Protein AF-A0A3B9T3L3-F1 (afdb_monomer_lite)

Secondary structure (DSSP, 8-state):
--EEE--SHHHHHHHTTSTT-EEEPPTT-EEEHHHH-TT-B-S-EEE-SSEEEEEEEEEES-EESS-EEE-SS-SEEEEEEEEEEEEEE--SSS-SEEEPS-SS-EEEEEES-EEEEEE--SS--SB---TTEEEEEES-EEEEEE---SS--BS--EEEEES-EEEEE-TT---S-EEEE-SEEESEEEEEE--S-S---EEEE--TTEEEEEE-TT--EEE---S--S----EEE-TTS-S--SS-------HHHHH-HHHHHHTT-----

Radius of gyration: 18.38 Å; chains: 1; bounding box: 44×44×54 Å

pLDDT: mean 72.2, std 19.57, range [28.67, 98.38]

Foldseek 3Di:
DEEAEDADPVSVLVVQQDAAYEYEYPAQAEAECCVVPVVAAEDEREGRYQEYHCNLYEYEAHEHQYADEDEPRDLHHEYENYEYEAYAYNYEAAANYEYDDDDAAHEYEYYLYEEEYEAQHVVRENYDDDPRYEYEYELYEYAYEYADEDDDDADDPNQYYYLYEAHYEDQRYLYAYYEPRYNAHAQYEYEYEHADDNDDEDEYEHPQHYAYHYAHHPYDYDYPDPDDDDDDHPHDHPVPDPDDPDPDPDPDQDSVCSVDPVSCVVVVRRPPD

Structure (mmCIF, N/CA/C/O backbone):
data_AF-A0A3B9T3L3-F1
#
_entry.id   AF-A0A3B9T3L3-F1
#
loop_
_atom_site.group_PDB
_atom_site.id
_atom_site.type_symbol
_atom_site.label_atom_id
_atom_site.label_alt_id
_atom_site.label_comp_id
_atom_site.label_asym_id
_atom_site.label_entity_id
_atom_site.label_seq_id
_atom_site.pdbx_PDB_ins_code
_atom_site.Cartn_x
_atom_site.Cartn_y
_atom_site.Cartn_z
_atom_site.occupancy
_atom_site.B_iso_or_equiv
_atom_site.auth_seq_id
_atom_site.auth_comp_id
_atom_site.auth_asym_id
_atom_site.auth_atom_id
_atom_site.pdbx_PDB_model_num
ATOM 1 N N . MET A 1 1 ? -3.330 -4.258 24.044 1.00 80.88 1 MET A N 1
ATOM 2 C CA . MET A 1 1 ? -3.729 -4.534 22.657 1.00 80.88 1 MET A CA 1
ATOM 3 C C . MET A 1 1 ? -5.197 -4.897 22.678 1.00 80.88 1 MET A C 1
ATOM 5 O O . MET A 1 1 ? -5.540 -6.012 23.060 1.00 80.88 1 MET A O 1
ATOM 9 N N . ALA A 1 2 ? -6.050 -3.914 22.413 1.00 92.88 2 ALA A N 1
ATOM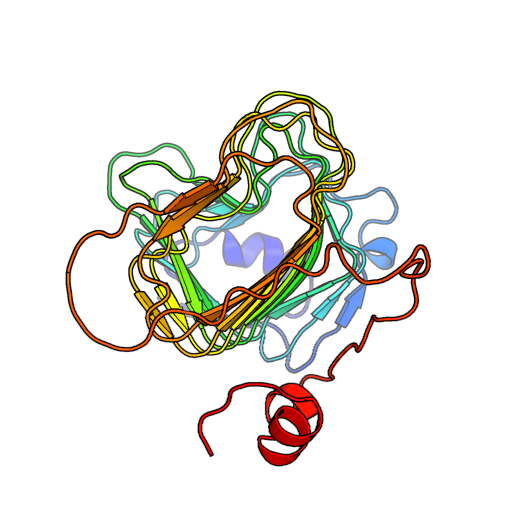 10 C CA . ALA A 1 2 ? -7.479 -4.114 22.231 1.00 92.88 2 ALA A CA 1
ATOM 11 C C . ALA A 1 2 ? -7.798 -4.256 20.736 1.00 92.88 2 ALA A C 1
ATOM 13 O O . ALA A 1 2 ? -7.046 -3.792 19.878 1.00 92.88 2 ALA A O 1
ATOM 14 N N . THR A 1 3 ? -8.921 -4.901 20.429 1.00 97.31 3 THR A N 1
ATOM 15 C CA . THR A 1 3 ? -9.498 -4.902 19.083 1.00 97.31 3 THR A CA 1
ATOM 16 C C . THR A 1 3 ? -10.560 -3.813 19.009 1.00 97.31 3 THR A C 1
ATOM 18 O O . THR A 1 3 ? -11.528 -3.846 19.769 1.00 97.31 3 THR A O 1
ATOM 21 N N . VAL A 1 4 ? -10.386 -2.860 18.096 1.00 97.88 4 VAL A N 1
ATOM 22 C CA . VAL A 1 4 ? -11.285 -1.720 17.897 1.00 97.88 4 VAL A CA 1
ATOM 23 C C . VAL A 1 4 ? -11.984 -1.884 16.554 1.00 97.88 4 VAL A C 1
ATOM 25 O O . VAL A 1 4 ? -11.356 -1.773 15.505 1.00 97.88 4 VAL A O 1
ATOM 28 N N . ASN A 1 5 ? -13.286 -2.163 16.586 1.00 97.94 5 ASN A N 1
ATOM 29 C CA . ASN A 1 5 ? -14.104 -2.205 15.377 1.00 97.94 5 ASN A CA 1
ATOM 30 C C . ASN A 1 5 ? -14.550 -0.786 15.031 1.00 97.94 5 ASN A C 1
ATOM 32 O O . ASN A 1 5 ? -15.088 -0.091 15.893 1.00 97.94 5 ASN A O 1
ATOM 36 N N . VAL A 1 6 ? -14.344 -0.375 13.785 1.00 97.94 6 VAL A N 1
ATOM 37 C CA . VAL A 1 6 ? -14.740 0.948 13.286 1.00 97.94 6 VAL A CA 1
ATOM 38 C C . VAL A 1 6 ? -15.841 0.804 12.246 1.00 97.94 6 VAL A C 1
ATOM 40 O O . VAL A 1 6 ? -15.917 -0.207 11.554 1.00 97.94 6 VAL A O 1
ATOM 43 N N . SER A 1 7 ? -16.698 1.811 12.132 1.00 96.19 7 SER A N 1
ATOM 44 C CA . SER A 1 7 ? -17.849 1.832 11.221 1.00 96.19 7 SER A CA 1
ATOM 45 C C . SER A 1 7 ? -17.813 2.983 10.214 1.00 96.19 7 SER A C 1
ATOM 47 O O . SER A 1 7 ? -18.526 2.951 9.213 1.00 96.19 7 SER A O 1
ATOM 49 N N . SER A 1 8 ? -16.950 3.975 10.439 1.00 94.81 8 SER A N 1
ATOM 50 C CA . SER A 1 8 ? -16.788 5.148 9.580 1.00 94.81 8 SER A CA 1
ATOM 51 C C . SER A 1 8 ? -15.319 5.524 9.394 1.00 94.81 8 SER A C 1
ATOM 53 O O . SER A 1 8 ? -14.452 5.125 10.177 1.00 94.81 8 SER A O 1
ATOM 55 N N . TRP A 1 9 ? -15.039 6.355 8.386 1.00 92.00 9 TRP A N 1
ATOM 56 C CA . TRP A 1 9 ? -13.702 6.911 8.174 1.00 92.00 9 TRP A CA 1
ATOM 57 C C . TRP A 1 9 ? -13.195 7.708 9.381 1.00 92.00 9 TRP A C 1
ATOM 59 O O . TRP A 1 9 ? -12.031 7.595 9.754 1.00 92.00 9 TRP A O 1
ATOM 69 N N . THR A 1 10 ? -14.054 8.514 10.009 1.00 93.06 10 THR A N 1
ATOM 70 C CA . THR A 1 10 ? -13.666 9.326 11.169 1.00 93.06 10 THR A CA 1
ATOM 71 C C . THR A 1 10 ? -13.260 8.448 12.349 1.00 93.06 10 THR A C 1
ATOM 73 O O . THR A 1 10 ? -12.224 8.700 12.963 1.00 93.06 10 THR A O 1
ATOM 76 N N . GLU A 1 11 ? -14.024 7.389 12.630 1.00 96.50 11 GLU A N 1
ATOM 77 C CA . GLU A 1 11 ? -13.667 6.403 13.657 1.00 96.50 11 GLU A CA 1
ATOM 78 C C . GLU A 1 11 ? -12.365 5.682 13.311 1.00 96.50 11 GLU A C 1
ATOM 80 O O . GLU A 1 11 ? -11.507 5.531 14.175 1.00 96.50 11 GLU A O 1
ATOM 85 N N . PHE A 1 12 ? -12.177 5.296 12.046 1.00 96.12 12 PHE A N 1
ATOM 86 C CA . PHE A 1 12 ? -10.927 4.713 11.565 1.00 96.12 12 PHE A CA 1
ATOM 87 C C . PHE A 1 12 ? -9.730 5.630 11.810 1.00 96.12 12 PHE A C 1
ATOM 89 O O . PHE A 1 12 ? -8.771 5.209 12.454 1.00 96.12 12 PHE A O 1
ATOM 96 N N . ALA A 1 13 ? -9.799 6.884 11.359 1.00 93.00 13 ALA A N 1
ATOM 97 C CA . ALA A 1 13 ? -8.715 7.854 11.487 1.00 93.00 13 ALA A CA 1
ATOM 98 C C . ALA A 1 13 ? -8.341 8.128 12.956 1.00 93.00 13 ALA A C 1
ATOM 100 O O . ALA A 1 13 ? -7.173 8.363 13.261 1.00 93.00 13 ALA A O 1
ATOM 101 N N . GLN A 1 14 ? -9.312 8.065 13.872 1.00 94.31 14 GLN A N 1
ATOM 102 C CA . GLN A 1 14 ? -9.069 8.179 15.311 1.00 94.31 14 GLN A CA 1
ATOM 103 C C . GLN A 1 14 ? -8.481 6.890 15.901 1.00 94.31 14 GLN A C 1
ATOM 105 O O . GLN A 1 14 ? -7.490 6.945 16.631 1.00 94.31 14 GLN A O 1
ATOM 110 N N . ALA A 1 15 ? -9.060 5.733 15.571 1.00 96.31 15 ALA A N 1
ATOM 111 C CA . ALA A 1 15 ? -8.674 4.439 16.125 1.00 96.31 15 ALA A CA 1
ATOM 112 C C . ALA A 1 15 ? -7.243 4.046 15.743 1.00 96.31 15 ALA A C 1
ATOM 114 O O . ALA A 1 15 ? -6.497 3.554 16.589 1.00 96.31 15 ALA A O 1
ATOM 115 N N . VAL A 1 16 ? -6.813 4.319 14.504 1.00 95.75 16 VAL A N 1
ATOM 116 C CA . VAL A 1 16 ? -5.430 4.025 14.084 1.00 95.75 16 VAL A CA 1
ATOM 117 C C . VAL A 1 16 ? -4.398 4.846 14.854 1.00 95.75 16 VAL A C 1
ATOM 119 O O . VAL A 1 16 ? -3.250 4.423 14.963 1.00 95.75 16 VAL A O 1
ATOM 122 N N . GLY A 1 17 ? -4.794 5.974 15.447 1.00 93.00 17 GLY A N 1
ATOM 123 C CA . GLY A 1 17 ? -3.942 6.809 16.290 1.00 93.00 17 GLY A CA 1
ATOM 124 C C . GLY A 1 17 ? -3.659 6.236 17.681 1.00 93.00 17 GLY A C 1
ATOM 125 O O . GLY A 1 17 ? -2.792 6.769 18.380 1.00 93.00 17 GLY A O 1
ATOM 126 N N . VAL A 1 18 ? -4.328 5.155 18.091 1.00 92.00 18 VAL A N 1
ATOM 127 C CA . VAL A 1 18 ? -4.155 4.540 19.415 1.00 92.00 18 VAL A CA 1
ATOM 128 C C . VAL A 1 18 ? -3.065 3.468 19.374 1.00 92.00 18 VAL A C 1
ATOM 130 O O . VAL A 1 18 ? -3.089 2.546 18.560 1.00 92.00 18 VAL A O 1
ATOM 133 N N . SER A 1 19 ? -2.069 3.603 20.250 1.00 90.75 19 SER A N 1
ATOM 134 C CA . SER A 1 19 ? -0.885 2.740 20.249 1.00 90.75 19 SER A CA 1
ATOM 135 C C . SER A 1 19 ? -1.198 1.292 20.609 1.00 90.75 19 SER A C 1
ATOM 137 O O . SER A 1 19 ? -1.770 1.014 21.660 1.00 90.75 19 SER A O 1
ATOM 139 N N . GLY A 1 20 ? -0.693 0.364 19.795 1.00 86.75 20 GLY A N 1
ATOM 140 C CA . GLY A 1 20 ? -0.682 -1.064 20.114 1.00 86.75 20 GLY A CA 1
ATOM 141 C C . GLY A 1 20 ? -2.030 -1.773 19.989 1.00 86.75 20 GLY A C 1
ATOM 142 O O . GLY A 1 20 ? -2.120 -2.922 20.409 1.00 86.75 20 GLY A O 1
ATOM 143 N N . ASP A 1 21 ? -3.054 -1.127 19.433 1.00 93.38 21 ASP A N 1
ATOM 144 C CA . ASP A 1 21 ? -4.347 -1.754 19.142 1.00 93.38 21 ASP A CA 1
ATOM 145 C C . ASP A 1 21 ? -4.364 -2.438 17.768 1.00 93.38 21 ASP A C 1
ATOM 147 O O . ASP A 1 21 ? -3.470 -2.237 16.935 1.00 93.38 21 ASP A O 1
ATOM 151 N N . THR A 1 22 ? -5.387 -3.265 17.554 1.00 97.06 22 THR A N 1
ATOM 152 C CA . THR A 1 22 ? -5.781 -3.797 16.246 1.00 97.06 22 THR A CA 1
ATOM 153 C C . THR A 1 22 ? -7.068 -3.102 15.821 1.00 97.06 22 THR A C 1
ATOM 155 O O . THR A 1 22 ? -8.097 -3.252 16.479 1.00 97.06 22 THR A O 1
ATOM 158 N N . VAL A 1 23 ? -7.027 -2.362 14.718 1.00 98.00 23 VAL A N 1
ATOM 159 C CA . VAL A 1 23 ? -8.196 -1.677 14.152 1.00 98.00 23 VAL A CA 1
ATOM 160 C C . VAL A 1 23 ? -8.818 -2.561 13.081 1.00 98.00 23 VAL A C 1
ATOM 162 O O . VAL A 1 23 ? -8.127 -2.974 12.155 1.00 98.00 23 VAL A O 1
ATOM 165 N N . VAL A 1 24 ? -10.112 -2.853 13.195 1.00 98.38 24 VAL A N 1
ATOM 166 C CA . VAL A 1 24 ? -10.844 -3.743 12.284 1.00 98.38 24 VAL A CA 1
ATOM 167 C C . VAL A 1 24 ? -11.922 -2.951 11.558 1.00 98.38 24 VAL A C 1
ATOM 169 O O . VAL A 1 24 ? -12.823 -2.393 12.187 1.00 98.38 24 VAL A O 1
ATOM 172 N N . LEU A 1 25 ? -11.824 -2.901 10.232 1.00 98.25 25 LEU A N 1
ATOM 173 C CA . LEU A 1 25 ? -12.824 -2.275 9.371 1.00 98.25 25 LEU A CA 1
ATOM 174 C C . LEU A 1 25 ? -14.059 -3.183 9.209 1.00 98.25 25 LEU A C 1
ATOM 176 O O . LEU A 1 25 ? -13.970 -4.406 9.403 1.00 98.25 25 LEU A O 1
ATOM 180 N N . PRO A 1 26 ? -15.223 -2.624 8.820 1.00 96.75 26 PRO A N 1
ATOM 181 C CA . PRO A 1 26 ? -16.391 -3.439 8.516 1.00 96.75 26 PRO A CA 1
ATOM 182 C C . PRO A 1 26 ? -16.094 -4.393 7.358 1.00 96.75 26 PRO A C 1
ATOM 184 O O . PRO A 1 26 ? -15.313 -4.085 6.465 1.00 96.75 26 PRO A O 1
ATOM 187 N N . ASN A 1 27 ? -16.726 -5.562 7.357 1.00 95.62 27 ASN A N 1
ATOM 188 C CA . ASN A 1 27 ? -16.482 -6.571 6.329 1.00 95.62 27 ASN A CA 1
ATOM 189 C C . ASN A 1 27 ? -16.853 -6.046 4.938 1.00 95.62 27 ASN A C 1
ATOM 191 O O . ASN A 1 27 ? -18.013 -5.697 4.711 1.00 95.62 27 ASN A O 1
ATOM 195 N N . LYS A 1 28 ? -15.882 -6.038 4.017 1.00 92.81 28 LYS A N 1
ATOM 196 C CA . LYS A 1 28 ? -16.039 -5.585 2.626 1.00 92.81 28 LYS A CA 1
ATOM 197 C C . LYS A 1 28 ? -16.643 -4.180 2.516 1.00 92.81 28 LYS A C 1
ATOM 199 O O . LYS A 1 28 ? -17.443 -3.928 1.616 1.00 92.81 28 LYS A O 1
ATOM 204 N N . ALA A 1 29 ? -16.293 -3.273 3.427 1.00 93.81 29 ALA A N 1
ATOM 205 C CA . ALA A 1 29 ? -16.729 -1.889 3.306 1.00 93.81 29 ALA A CA 1
ATOM 206 C C . ALA A 1 29 ? -16.109 -1.233 2.067 1.00 93.81 29 ALA A C 1
ATOM 208 O O . ALA A 1 29 ? -14.960 -1.501 1.712 1.00 93.81 29 ALA A O 1
ATOM 209 N N . GLU A 1 30 ? -16.855 -0.324 1.448 1.00 94.88 30 GLU A N 1
ATOM 210 C CA . GLU A 1 30 ? -16.332 0.573 0.425 1.00 94.88 30 GLU A CA 1
ATOM 211 C C . GLU A 1 30 ? -16.445 2.011 0.916 1.00 94.88 30 GLU A C 1
ATOM 213 O O . GLU A 1 30 ? -17.537 2.492 1.214 1.00 94.88 30 GLU A O 1
ATOM 218 N N . TRP A 1 31 ? -15.308 2.692 1.018 1.00 95.19 31 TRP A N 1
ATOM 219 C CA . TRP A 1 31 ? -15.234 4.103 1.376 1.00 95.19 31 TRP A CA 1
ATOM 220 C C . TRP A 1 31 ? -14.783 4.897 0.152 1.00 95.19 31 TRP A C 1
ATOM 222 O O . TRP A 1 31 ? -13.635 4.778 -0.281 1.00 95.19 31 TRP A O 1
ATOM 232 N N . ASP A 1 32 ? -15.696 5.681 -0.427 1.00 93.12 32 ASP A N 1
ATOM 233 C CA . ASP A 1 32 ? -15.377 6.628 -1.497 1.00 93.12 32 ASP A CA 1
ATOM 234 C C . ASP A 1 32 ? -14.950 7.962 -0.898 1.00 93.12 32 ASP A C 1
ATOM 236 O O . ASP A 1 32 ? -15.750 8.711 -0.339 1.00 93.12 32 ASP A O 1
ATOM 240 N N . MET A 1 33 ? -13.670 8.276 -1.026 1.00 93.38 33 MET A N 1
ATOM 241 C CA . MET A 1 33 ? -13.130 9.492 -0.441 1.00 93.38 33 MET A CA 1
ATOM 242 C C . MET A 1 33 ? -13.583 10.752 -1.175 1.00 93.38 33 MET A C 1
ATOM 244 O O . MET A 1 33 ? -13.560 11.806 -0.555 1.00 93.38 33 MET A O 1
ATOM 248 N N . ASN A 1 34 ? -14.091 10.662 -2.409 1.00 90.19 34 ASN A N 1
ATOM 249 C CA . ASN A 1 34 ? -14.734 11.809 -3.057 1.00 90.19 34 ASN A CA 1
ATOM 250 C C . ASN A 1 34 ? -16.062 12.186 -2.382 1.00 90.19 34 ASN A C 1
ATOM 252 O O . ASN A 1 34 ? -16.471 13.340 -2.439 1.00 90.19 34 ASN A O 1
ATOM 256 N N . GLU A 1 35 ? -16.742 11.232 -1.740 1.00 95.06 35 GLU A N 1
ATOM 257 C CA . GLU A 1 35 ? -17.974 11.501 -0.989 1.00 95.06 35 GLU A CA 1
ATOM 258 C C . GLU A 1 35 ? -17.665 12.029 0.418 1.00 95.06 35 GLU A C 1
ATOM 260 O O . GLU A 1 35 ? -18.375 12.891 0.933 1.00 95.06 35 GLU A O 1
ATOM 265 N N . ILE A 1 36 ? -16.592 11.525 1.041 1.00 94.50 36 ILE A N 1
ATOM 266 C CA . ILE A 1 36 ? -16.224 11.857 2.426 1.00 94.50 36 ILE A CA 1
ATOM 267 C C . ILE A 1 36 ? -15.388 13.152 2.495 1.00 94.50 36 ILE A C 1
ATOM 269 O O . ILE A 1 36 ? -15.600 13.979 3.380 1.00 94.50 36 ILE A O 1
ATOM 273 N N . TYR A 1 37 ? -14.451 13.339 1.563 1.00 93.56 37 TYR A N 1
ATOM 274 C CA . TYR A 1 37 ? -13.567 14.504 1.430 1.00 93.56 37 TYR A CA 1
ATOM 275 C C . TYR A 1 37 ? -13.437 14.905 -0.053 1.00 93.56 37 TYR A C 1
ATOM 277 O O . TYR A 1 37 ? -12.397 14.649 -0.662 1.00 93.56 37 TYR A O 1
ATOM 285 N N . PRO A 1 38 ? -14.458 15.553 -0.646 1.00 92.12 38 PRO A N 1
ATOM 286 C CA . PRO A 1 38 ? -14.478 15.894 -2.077 1.00 92.12 38 PRO A CA 1
ATOM 287 C C . PRO A 1 38 ? -13.313 16.786 -2.522 1.00 92.12 38 PRO A C 1
ATOM 289 O O . PRO A 1 38 ? -12.846 16.678 -3.649 1.00 92.12 38 PRO A O 1
ATOM 292 N N . GLU A 1 39 ? -12.822 17.635 -1.622 1.00 92.81 39 GLU A N 1
ATOM 293 C CA . GLU A 1 39 ? -11.687 18.536 -1.866 1.00 92.81 39 GLU A CA 1
ATOM 294 C C . GLU A 1 39 ? -10.335 17.900 -1.499 1.00 92.81 39 GLU A C 1
ATOM 296 O O . GLU A 1 39 ? -9.314 18.581 -1.464 1.00 92.81 39 GLU A O 1
ATOM 301 N N . GLY A 1 40 ? -10.327 16.607 -1.164 1.00 91.00 40 GLY A N 1
ATOM 302 C CA . GLY A 1 40 ? -9.172 15.879 -0.656 1.00 91.00 40 GLY A CA 1
ATOM 303 C C . GLY A 1 40 ? -8.914 16.062 0.845 1.00 91.00 40 GLY A C 1
ATOM 304 O O . GLY A 1 40 ? -9.445 16.943 1.526 1.00 91.00 40 GLY A O 1
ATOM 305 N N . TYR A 1 41 ? -8.084 15.175 1.391 1.00 89.94 41 TYR A N 1
ATOM 306 C CA . TYR A 1 41 ? -7.704 15.151 2.800 1.00 89.94 41 TYR A CA 1
ATOM 307 C C . TYR A 1 41 ? -6.387 15.905 3.017 1.00 89.94 41 TYR A C 1
ATOM 309 O O . TYR A 1 41 ? -5.327 15.492 2.542 1.00 89.94 41 TYR A O 1
ATOM 317 N N . THR A 1 42 ? -6.441 17.009 3.764 1.00 88.38 42 THR A N 1
ATOM 318 C CA . THR A 1 42 ? -5.304 17.926 3.974 1.00 88.38 42 THR A CA 1
ATOM 319 C C . THR A 1 42 ? -4.473 17.636 5.227 1.00 88.38 42 THR A C 1
ATOM 321 O O . THR A 1 42 ? -3.451 18.280 5.457 1.00 88.38 42 THR A O 1
ATOM 324 N N . GLY A 1 43 ? -4.884 16.665 6.045 1.00 86.06 43 GLY A N 1
ATOM 325 C CA . GLY A 1 43 ? -4.195 16.291 7.277 1.00 86.06 43 GLY A CA 1
ATOM 326 C C . GLY A 1 43 ? -3.201 15.142 7.114 1.00 86.06 43 GLY A C 1
ATOM 327 O O . GLY A 1 43 ? -3.139 14.462 6.092 1.00 86.06 43 GLY A O 1
ATOM 328 N N . ASN A 1 44 ? -2.480 14.865 8.197 1.00 89.94 44 ASN A N 1
ATOM 329 C CA . ASN A 1 44 ? -1.781 13.597 8.381 1.00 89.94 44 ASN A CA 1
ATOM 330 C C . ASN A 1 44 ? -2.688 12.601 9.111 1.00 89.94 44 ASN A C 1
ATOM 332 O O . ASN A 1 44 ? -3.526 12.997 9.925 1.00 89.94 44 ASN A O 1
ATOM 336 N N . ILE A 1 45 ? -2.500 11.310 8.849 1.00 91.62 45 ILE A N 1
ATOM 337 C CA . ILE A 1 45 ? -3.124 10.223 9.611 1.00 91.62 45 ILE A CA 1
ATOM 338 C C . ILE A 1 45 ? -2.017 9.535 10.393 1.00 91.62 45 ILE A C 1
ATOM 340 O O . ILE A 1 45 ? -1.209 8.809 9.817 1.00 91.62 45 ILE A O 1
ATOM 344 N N . THR A 1 46 ? -1.949 9.778 11.698 1.00 92.12 46 THR A N 1
ATOM 345 C CA . THR A 1 46 ? -0.971 9.102 12.553 1.00 92.12 46 THR A CA 1
ATOM 346 C C . THR A 1 46 ? -1.442 7.682 12.842 1.00 92.12 46 THR A C 1
ATOM 348 O O . THR A 1 46 ? -2.486 7.486 13.453 1.00 92.12 46 THR A O 1
ATOM 351 N N . VAL A 1 47 ? -0.657 6.695 12.426 1.00 93.06 47 VAL A N 1
ATOM 352 C CA . VAL A 1 47 ? -0.912 5.267 12.612 1.00 93.06 47 VAL A CA 1
ATOM 353 C C . VAL A 1 47 ? -0.002 4.760 13.729 1.00 93.06 47 VAL A C 1
ATOM 355 O O . VAL A 1 47 ? 1.170 4.477 13.506 1.00 93.06 47 VAL A O 1
ATOM 358 N N . ASN A 1 48 ? -0.527 4.663 14.947 1.00 93.44 48 ASN A N 1
ATOM 359 C CA . ASN A 1 48 ? 0.156 4.084 16.108 1.00 93.44 48 ASN A CA 1
ATOM 360 C C . ASN A 1 48 ? -0.306 2.650 16.414 1.00 93.44 48 ASN A C 1
ATOM 362 O O . ASN A 1 48 ? 0.390 1.925 17.134 1.00 93.44 48 ASN A O 1
ATOM 366 N N . CYS A 1 49 ? -1.460 2.233 15.887 1.00 94.56 49 CYS A N 1
ATOM 367 C CA . CYS A 1 49 ? -1.966 0.877 16.055 1.00 94.56 49 CYS A CA 1
ATOM 368 C C . CYS A 1 49 ? -0.973 -0.150 15.493 1.00 94.56 49 CYS A C 1
ATOM 370 O O . CYS A 1 49 ? -0.275 0.105 14.509 1.00 94.56 49 CYS A O 1
ATOM 372 N N . SER A 1 50 ? -0.906 -1.321 16.120 1.00 94.00 50 SER A N 1
ATOM 373 C CA . SER A 1 50 ? -0.031 -2.413 15.673 1.00 94.00 50 SER A CA 1
ATOM 374 C C . SER A 1 50 ? -0.524 -3.059 14.379 1.00 94.00 50 SER A C 1
ATOM 376 O O . SER A 1 50 ? 0.270 -3.500 13.547 1.00 94.00 50 SER A O 1
ATOM 378 N N . GLU A 1 51 ? -1.843 -3.084 14.183 1.00 96.12 51 GLU A N 1
ATOM 379 C CA . GLU A 1 51 ? -2.457 -3.752 13.049 1.00 96.12 51 GLU A CA 1
ATOM 380 C C . GLU A 1 51 ? -3.716 -3.030 12.564 1.00 96.12 51 GLU A C 1
ATOM 382 O O . GLU A 1 51 ? -4.530 -2.563 13.360 1.00 96.12 51 GLU A O 1
ATOM 387 N N . ILE A 1 52 ? -3.877 -2.986 11.243 1.00 97.88 52 ILE A N 1
ATOM 388 C CA . ILE A 1 52 ? -5.109 -2.635 10.546 1.00 97.88 52 ILE A CA 1
ATOM 389 C C . ILE A 1 52 ? -5.583 -3.887 9.811 1.00 97.88 52 ILE A C 1
ATOM 391 O O . ILE A 1 52 ? -4.939 -4.340 8.861 1.00 97.88 52 ILE A O 1
ATOM 395 N N . ASP A 1 53 ? -6.723 -4.425 10.229 1.00 98.19 53 ASP A N 1
ATOM 396 C CA . ASP A 1 53 ? -7.464 -5.426 9.478 1.00 98.19 53 ASP A CA 1
ATOM 397 C C . ASP A 1 53 ? -8.512 -4.738 8.611 1.00 98.19 53 ASP A C 1
ATOM 399 O O . ASP A 1 53 ? -9.567 -4.312 9.083 1.00 98.19 53 ASP A O 1
ATOM 403 N N . GLY A 1 54 ? -8.214 -4.635 7.320 1.00 97.44 54 GLY A N 1
ATOM 404 C CA . GLY A 1 54 ? -9.136 -4.102 6.334 1.00 97.44 54 GLY A CA 1
ATOM 405 C C . GLY A 1 54 ? -10.390 -4.950 6.172 1.00 97.44 54 GLY A C 1
ATOM 406 O O . GLY A 1 54 ? -11.376 -4.433 5.663 1.00 97.44 54 GLY A O 1
ATOM 407 N N . ASN A 1 55 ? -10.383 -6.221 6.592 1.00 96.50 55 ASN A N 1
ATOM 408 C CA . ASN A 1 55 ? -11.524 -7.124 6.458 1.00 96.50 55 ASN A CA 1
ATOM 409 C C . ASN A 1 55 ? -12.105 -7.116 5.032 1.00 96.50 55 ASN A C 1
ATOM 411 O O . ASN A 1 55 ? -13.306 -6.962 4.815 1.00 96.50 55 ASN A O 1
ATOM 415 N N . ASP A 1 56 ? -11.211 -7.195 4.044 1.00 92.19 56 ASP A N 1
ATOM 416 C CA . ASP A 1 56 ? -11.524 -7.123 2.619 1.00 92.19 56 ASP A CA 1
ATOM 417 C C . ASP A 1 56 ? -12.143 -5.779 2.158 1.00 92.19 56 ASP A C 1
ATOM 419 O O . ASP A 1 56 ? -12.709 -5.702 1.066 1.00 92.19 56 ASP A O 1
ATOM 423 N N . SER A 1 57 ? -11.989 -4.697 2.920 1.00 95.06 57 SER A N 1
ATOM 424 C CA . SER A 1 57 ? -12.485 -3.363 2.555 1.00 95.06 57 SER A CA 1
ATOM 425 C C . SER A 1 57 ? -11.655 -2.673 1.474 1.00 95.06 57 SER A C 1
ATOM 427 O O . SER A 1 57 ? -10.478 -2.986 1.248 1.00 95.06 57 SER A O 1
ATOM 429 N N . THR A 1 58 ? -12.278 -1.680 0.842 1.00 94.25 58 THR A N 1
ATOM 430 C CA . THR A 1 58 ? -11.677 -0.809 -0.166 1.00 94.25 58 THR A CA 1
ATOM 431 C C . THR A 1 58 ? -11.885 0.655 0.203 1.00 94.25 58 THR A C 1
ATOM 433 O O . THR A 1 58 ? -13.007 1.104 0.407 1.00 94.25 58 THR A O 1
ATOM 436 N N . ILE A 1 59 ? -10.799 1.420 0.215 1.00 94.38 59 ILE A N 1
ATOM 437 C CA . ILE A 1 59 ? -10.808 2.880 0.191 1.00 94.38 59 ILE A CA 1
ATOM 438 C C . ILE A 1 59 ? -10.489 3.284 -1.249 1.00 94.38 59 ILE A C 1
ATOM 440 O O . ILE A 1 59 ? -9.431 2.920 -1.778 1.00 94.38 59 ILE A O 1
ATOM 444 N N . ARG A 1 60 ? -11.402 3.996 -1.909 1.00 92.44 60 ARG A N 1
ATOM 445 C CA . ARG A 1 60 ? -11.233 4.443 -3.298 1.00 92.44 60 ARG A CA 1
ATOM 446 C C . ARG A 1 60 ? -11.209 5.961 -3.411 1.00 92.44 60 ARG A C 1
ATOM 448 O O . ARG A 1 60 ? -11.790 6.650 -2.579 1.00 92.44 60 ARG A O 1
ATOM 455 N N . ASN A 1 61 ? -10.544 6.458 -4.453 1.00 87.06 61 ASN A N 1
ATOM 456 C CA . ASN A 1 61 ? -10.462 7.882 -4.797 1.00 87.06 61 ASN A CA 1
ATOM 457 C C . ASN A 1 61 ? -9.851 8.763 -3.693 1.00 87.06 61 ASN A C 1
ATOM 459 O O . ASN A 1 61 ? -10.211 9.924 -3.539 1.00 87.06 61 ASN A O 1
ATOM 463 N N . LEU A 1 62 ? -8.941 8.215 -2.882 1.00 89.69 62 LEU A N 1
ATOM 464 C CA . LEU A 1 62 ? -8.286 8.980 -1.822 1.00 89.69 62 LEU A CA 1
ATOM 465 C C . LEU A 1 62 ? -7.350 10.032 -2.424 1.00 89.69 62 LEU A C 1
ATOM 467 O O . LEU A 1 62 ? -6.241 9.691 -2.822 1.00 89.69 62 LEU A O 1
ATOM 471 N N . HIS A 1 63 ? -7.758 11.300 -2.434 1.00 91.19 63 HIS A N 1
ATOM 472 C CA . HIS A 1 63 ? -6.855 12.426 -2.679 1.00 91.19 63 HIS A CA 1
ATOM 473 C C . HIS A 1 63 ? -6.290 12.917 -1.346 1.00 91.19 63 HIS A C 1
ATOM 475 O O . HIS A 1 63 ? -7.034 13.371 -0.479 1.00 91.19 63 HIS A O 1
ATOM 481 N N . MET A 1 64 ? -4.984 12.768 -1.142 1.00 89.75 64 MET A N 1
ATOM 482 C CA . MET A 1 64 ? -4.310 13.061 0.120 1.00 89.75 64 MET A CA 1
ATOM 483 C C . MET A 1 64 ? -3.168 14.056 -0.095 1.00 89.75 64 MET A C 1
ATOM 485 O O . MET A 1 64 ? -2.229 13.772 -0.837 1.00 89.75 64 MET A O 1
ATOM 489 N N . PHE A 1 65 ? -3.227 15.195 0.600 1.00 88.75 65 PHE A N 1
ATOM 490 C CA . PHE A 1 65 ? -2.162 16.210 0.613 1.00 88.75 65 PHE A CA 1
ATOM 491 C C . PHE A 1 65 ? -1.188 16.049 1.794 1.00 88.75 65 PHE A C 1
ATOM 493 O O . PHE A 1 65 ? -0.136 16.689 1.837 1.00 88.75 65 PHE A O 1
ATOM 500 N N . GLY A 1 66 ? -1.532 15.199 2.765 1.00 88.38 66 GLY A N 1
ATOM 501 C CA . GLY A 1 66 ? -0.650 14.764 3.852 1.00 88.38 66 GLY A CA 1
ATOM 502 C C . GLY A 1 66 ? -0.257 13.291 3.735 1.00 88.38 66 GLY A C 1
ATOM 503 O O . GLY A 1 66 ? -0.398 12.676 2.684 1.00 88.38 66 GLY A O 1
ATOM 504 N N . SER A 1 67 ? 0.221 12.702 4.828 1.00 89.25 67 SER A N 1
ATOM 505 C CA . SER A 1 67 ? 0.766 11.338 4.838 1.00 89.25 67 SER A CA 1
ATOM 506 C C . SER A 1 67 ? 0.121 10.445 5.897 1.00 89.25 67 SER A C 1
ATOM 508 O O . SER A 1 67 ? -0.390 10.918 6.916 1.00 89.25 67 SER A O 1
ATOM 510 N N . PHE A 1 68 ? 0.216 9.131 5.697 1.00 90.31 68 PHE A N 1
ATOM 511 C CA . PHE A 1 68 ? 0.091 8.158 6.778 1.00 90.31 68 PHE A CA 1
ATOM 512 C C . PHE A 1 68 ? 1.395 8.153 7.580 1.00 90.31 68 PHE A C 1
ATOM 514 O O . PHE A 1 68 ? 2.421 7.660 7.112 1.00 90.31 68 PHE A O 1
ATOM 521 N N . ILE A 1 69 ? 1.366 8.725 8.782 1.00 90.62 69 ILE A N 1
ATOM 522 C CA . ILE A 1 69 ? 2.519 8.831 9.676 1.00 90.62 69 ILE A CA 1
ATOM 523 C C . ILE A 1 69 ? 2.535 7.624 10.610 1.00 90.62 69 ILE A C 1
ATOM 525 O O . ILE A 1 69 ? 1.824 7.582 11.607 1.00 90.62 69 ILE A O 1
ATOM 529 N N . LEU A 1 70 ? 3.362 6.641 10.296 1.00 88.88 70 LEU A N 1
ATOM 530 C CA . LEU A 1 70 ? 3.611 5.462 11.113 1.00 88.88 70 LEU A CA 1
ATOM 531 C C . LEU A 1 70 ? 4.354 5.883 12.382 1.00 88.88 70 LEU A C 1
ATOM 533 O O . LEU A 1 70 ? 5.489 6.364 12.330 1.00 88.88 70 LEU A O 1
ATOM 537 N N . GLY A 1 71 ? 3.690 5.737 13.520 1.00 82.94 71 GLY A N 1
ATOM 538 C CA . GLY A 1 71 ? 4.160 6.182 14.820 1.00 82.94 71 GLY A CA 1
ATOM 539 C C . GLY A 1 71 ? 5.512 5.620 15.251 1.00 82.94 71 GLY A C 1
ATOM 540 O O . GLY A 1 71 ? 6.076 4.690 14.680 1.00 82.94 71 GLY A O 1
ATOM 541 N N . SER A 1 72 ? 6.065 6.193 16.317 1.00 75.94 72 SER A N 1
ATOM 542 C CA . SER A 1 72 ? 7.206 5.610 17.037 1.00 75.94 72 SER A CA 1
ATOM 543 C C . SER A 1 72 ? 6.787 4.614 18.116 1.00 75.94 72 SER A C 1
ATOM 545 O O . SER A 1 72 ? 7.638 3.904 18.641 1.00 75.94 72 SER A O 1
ATOM 547 N N . ALA A 1 73 ? 5.495 4.563 18.446 1.00 66.88 73 ALA A N 1
ATOM 548 C CA . ALA A 1 73 ? 4.992 3.770 19.559 1.00 66.88 73 ALA A CA 1
ATOM 549 C C . ALA A 1 73 ? 5.034 2.254 19.296 1.00 66.88 73 ALA A C 1
ATOM 551 O O . ALA A 1 73 ? 5.132 1.473 20.240 1.00 66.88 73 ALA A O 1
ATOM 552 N N . SER A 1 74 ? 5.024 1.846 18.024 1.00 66.06 74 SER A N 1
ATOM 553 C CA . SER A 1 74 ? 5.145 0.450 17.610 1.00 66.06 74 SER A CA 1
ATOM 554 C C . SER A 1 74 ? 6.385 0.279 16.731 1.00 66.06 74 SER A C 1
ATOM 556 O O . SER A 1 74 ? 6.626 1.058 15.811 1.00 66.06 74 SER A O 1
ATOM 558 N N . ALA A 1 75 ? 7.182 -0.755 17.010 1.00 79.81 75 ALA A N 1
ATOM 559 C CA . ALA A 1 75 ? 8.282 -1.149 16.127 1.00 79.81 75 ALA A CA 1
ATOM 560 C C . ALA A 1 75 ? 7.760 -1.813 14.842 1.00 79.81 75 ALA A C 1
ATOM 562 O O . ALA A 1 75 ? 8.468 -1.870 13.841 1.00 79.81 75 ALA A O 1
ATOM 563 N N . GLU A 1 76 ? 6.523 -2.310 14.854 1.00 89.06 76 GLU A N 1
ATOM 564 C CA . GLU A 1 76 ? 5.926 -3.029 13.737 1.00 89.06 76 GLU A CA 1
ATOM 565 C C . GLU A 1 76 ? 4.492 -2.562 13.494 1.00 89.06 76 GLU A C 1
ATOM 567 O O . GLU A 1 76 ? 3.708 -2.421 14.433 1.00 89.06 76 GLU A O 1
ATOM 572 N N . HIS A 1 77 ? 4.157 -2.349 12.224 1.00 92.00 77 HIS A N 1
ATOM 573 C CA . HIS A 1 77 ? 2.801 -2.086 11.764 1.00 92.00 77 HIS A CA 1
ATOM 574 C C . HIS A 1 77 ? 2.433 -3.090 10.681 1.00 92.00 77 HIS A C 1
ATOM 576 O O . HIS A 1 77 ? 3.190 -3.303 9.729 1.00 92.00 77 HIS A O 1
ATOM 582 N N . THR A 1 78 ? 1.251 -3.682 10.803 1.00 95.19 78 THR A N 1
ATOM 583 C CA . THR A 1 78 ? 0.699 -4.590 9.795 1.00 95.19 78 THR A CA 1
ATOM 584 C C . THR A 1 78 ? -0.581 -4.011 9.214 1.00 95.19 78 THR A C 1
ATOM 586 O O . THR A 1 78 ? -1.464 -3.582 9.945 1.00 95.19 78 THR A O 1
ATOM 589 N N . ILE A 1 79 ? -0.698 -4.013 7.891 1.00 96.56 79 ILE A N 1
ATOM 590 C CA . ILE A 1 79 ? -1.923 -3.680 7.168 1.00 96.56 79 ILE A CA 1
ATOM 591 C C . ILE A 1 79 ? -2.306 -4.921 6.370 1.00 96.56 79 ILE A C 1
ATOM 593 O O . ILE A 1 79 ? -1.558 -5.345 5.483 1.00 96.56 79 ILE A O 1
ATOM 597 N N . ARG A 1 80 ? -3.455 -5.521 6.691 1.00 96.88 80 ARG A N 1
ATOM 598 C CA . ARG A 1 80 ? -3.942 -6.733 6.027 1.00 96.88 80 ARG A CA 1
ATOM 599 C C . ARG A 1 80 ? -5.290 -6.523 5.351 1.00 96.88 80 ARG A C 1
ATOM 601 O O . ARG A 1 80 ? -6.133 -5.807 5.874 1.00 96.88 80 ARG A O 1
ATOM 608 N N . ASN A 1 81 ? -5.496 -7.177 4.209 1.00 94.50 81 ASN A N 1
ATOM 609 C CA . ASN A 1 81 ? -6.773 -7.256 3.488 1.00 94.50 81 ASN A CA 1
ATOM 610 C C . ASN A 1 81 ? -7.449 -5.893 3.251 1.00 94.50 81 ASN A C 1
ATOM 612 O O . ASN A 1 81 ? -8.673 -5.786 3.306 1.00 94.50 81 ASN A O 1
ATOM 616 N N . LEU A 1 82 ? -6.655 -4.848 3.011 1.00 95.56 82 LEU A N 1
ATOM 617 C CA . LEU A 1 82 ? -7.133 -3.499 2.730 1.00 95.56 82 LEU A CA 1
ATOM 618 C C . LEU A 1 82 ? -6.705 -3.089 1.324 1.00 95.56 82 LEU A C 1
ATOM 620 O O . LEU A 1 82 ? -5.538 -3.227 0.947 1.00 95.56 82 LEU A O 1
ATOM 624 N N . SER A 1 83 ? -7.648 -2.563 0.554 1.00 93.12 83 SER A N 1
ATOM 625 C CA . SER A 1 83 ? -7.381 -2.021 -0.771 1.00 93.12 83 SER A CA 1
ATOM 626 C C . SER A 1 83 ? -7.423 -0.496 -0.746 1.00 93.12 83 SER A C 1
ATOM 628 O O . SER A 1 83 ? -8.411 0.081 -0.312 1.00 93.12 83 SER A O 1
ATOM 630 N N . LEU A 1 84 ? -6.366 0.153 -1.235 1.00 90.31 84 LEU A N 1
ATOM 631 C CA . LEU A 1 84 ? -6.328 1.583 -1.543 1.00 90.31 84 LEU A CA 1
ATOM 632 C C . LEU A 1 84 ? -6.283 1.720 -3.066 1.00 90.31 84 LEU A C 1
ATOM 634 O O . LEU A 1 84 ? -5.293 1.336 -3.689 1.00 90.31 84 LEU A O 1
ATOM 638 N N . THR A 1 85 ? -7.352 2.214 -3.681 1.00 87.81 85 THR A N 1
ATOM 639 C CA . THR A 1 85 ? -7.484 2.251 -5.149 1.00 87.81 85 THR A CA 1
ATOM 640 C C . THR A 1 85 ? -7.783 3.653 -5.654 1.00 87.81 85 THR A C 1
ATOM 642 O O . THR A 1 85 ? -8.424 4.443 -4.965 1.00 87.81 85 THR A O 1
ATOM 645 N N . ASN A 1 86 ? -7.304 3.970 -6.858 1.00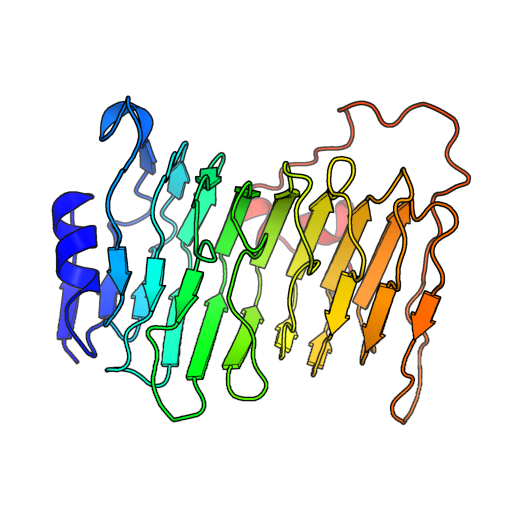 82.88 86 ASN A N 1
ATOM 646 C CA . ASN A 1 86 ? -7.409 5.293 -7.474 1.00 82.88 86 ASN A CA 1
ATOM 647 C C . ASN A 1 86 ? -6.986 6.434 -6.533 1.00 82.88 86 ASN A C 1
ATOM 649 O O . ASN A 1 86 ? -7.604 7.495 -6.529 1.00 82.88 86 ASN A O 1
ATOM 653 N N . PHE A 1 87 ? -5.978 6.210 -5.686 1.00 86.50 87 PHE A N 1
ATOM 654 C CA . PHE A 1 87 ? -5.513 7.263 -4.788 1.00 86.50 87 PHE A CA 1
ATOM 655 C C . PHE A 1 87 ? -4.660 8.288 -5.548 1.00 86.50 87 PHE A C 1
ATOM 657 O O . PHE A 1 87 ? -4.031 7.967 -6.556 1.00 86.50 87 PHE A O 1
ATOM 664 N N . VAL A 1 88 ? -4.593 9.508 -5.032 1.00 87.50 88 VAL A N 1
ATOM 665 C CA . VAL A 1 88 ? -3.677 10.568 -5.450 1.00 87.50 88 VAL A CA 1
ATOM 666 C C . VAL A 1 88 ? -2.975 11.074 -4.195 1.00 87.50 88 VAL A C 1
ATOM 668 O O . VAL A 1 88 ? -3.610 11.643 -3.313 1.00 87.50 88 VAL A O 1
ATOM 671 N N . ALA A 1 89 ? -1.673 10.832 -4.089 1.00 86.50 89 ALA A N 1
ATOM 672 C CA . ALA A 1 89 ? -0.846 11.294 -2.980 1.00 86.50 89 ALA A CA 1
ATOM 673 C C . ALA A 1 89 ? 0.002 12.488 -3.435 1.00 86.50 89 ALA A C 1
ATOM 675 O O . ALA A 1 89 ? 0.981 12.313 -4.159 1.00 86.50 89 ALA A O 1
ATOM 676 N N . GLU A 1 90 ? -0.365 13.690 -3.002 1.00 84.81 90 GLU A N 1
ATOM 677 C CA . GLU A 1 90 ? 0.279 14.965 -3.342 1.00 84.81 90 GLU A CA 1
ATOM 678 C C . GLU A 1 90 ? 0.889 15.594 -2.092 1.00 84.81 90 GLU A C 1
ATOM 680 O O . GLU A 1 90 ? 0.463 16.635 -1.593 1.00 84.81 90 GLU A O 1
ATOM 685 N N . THR A 1 91 ? 1.895 14.930 -1.538 1.00 72.19 91 THR A N 1
ATOM 686 C CA . THR A 1 91 ? 2.551 15.400 -0.320 1.00 72.19 91 THR A CA 1
ATOM 687 C C . THR A 1 91 ? 3.754 16.262 -0.680 1.00 72.19 91 THR A C 1
ATOM 689 O O . THR A 1 91 ? 4.621 15.901 -1.479 1.00 72.19 91 THR A O 1
ATOM 692 N N . THR A 1 92 ? 3.837 17.439 -0.077 1.00 65.44 92 THR A N 1
ATOM 693 C CA . THR A 1 92 ? 4.873 18.416 -0.436 1.00 65.44 92 THR A CA 1
ATOM 694 C C . THR A 1 92 ? 6.230 18.145 0.215 1.00 65.44 92 THR A C 1
ATOM 696 O O . THR A 1 92 ? 7.229 18.700 -0.243 1.00 65.44 92 THR A O 1
ATOM 699 N N . THR A 1 93 ? 6.282 17.316 1.265 1.00 69.44 93 THR A N 1
ATOM 700 C CA . THR A 1 93 ? 7.488 17.134 2.099 1.00 69.44 93 THR A CA 1
ATOM 701 C C . THR A 1 93 ? 7.776 15.700 2.556 1.00 69.44 93 THR A C 1
ATOM 703 O O . THR A 1 93 ? 8.852 15.452 3.101 1.00 69.44 93 THR A O 1
ATOM 706 N N . ASN A 1 94 ? 6.860 14.750 2.343 1.00 74.19 94 ASN A N 1
ATOM 707 C CA . ASN A 1 94 ? 6.905 13.426 2.972 1.00 74.19 94 ASN A CA 1
ATOM 708 C C . ASN A 1 94 ? 6.577 12.285 1.999 1.00 74.19 94 ASN A C 1
ATOM 710 O O . ASN A 1 94 ? 6.015 12.525 0.946 1.00 74.19 94 ASN A O 1
ATOM 714 N N . ALA A 1 95 ? 6.866 11.031 2.351 1.00 82.38 95 ALA A N 1
ATOM 715 C CA . ALA A 1 95 ? 6.364 9.859 1.615 1.00 82.38 95 ALA A CA 1
ATOM 716 C C . ALA A 1 95 ? 4.864 9.622 1.894 1.00 82.38 95 ALA A C 1
ATOM 718 O O . ALA A 1 95 ? 4.340 10.156 2.872 1.00 82.38 95 ALA A O 1
ATOM 719 N N . PHE A 1 96 ? 4.172 8.797 1.095 1.00 86.31 96 PHE A N 1
ATOM 720 C CA . PHE A 1 96 ? 2.754 8.480 1.356 1.00 86.31 96 PHE A CA 1
ATOM 721 C C . PHE A 1 96 ? 2.565 7.731 2.688 1.00 86.31 96 PHE A C 1
ATOM 723 O O . PHE A 1 96 ? 1.756 8.139 3.518 1.00 86.31 96 PHE A O 1
ATOM 730 N N . PHE A 1 97 ? 3.380 6.702 2.930 1.00 86.56 97 PHE A N 1
ATOM 731 C CA . PHE A 1 97 ? 3.594 6.074 4.233 1.00 86.56 97 PHE A CA 1
ATOM 732 C C . PHE A 1 97 ? 4.947 6.520 4.793 1.00 86.56 97 PHE A C 1
ATOM 734 O O . PHE A 1 97 ? 6.015 6.158 4.293 1.00 86.56 97 PHE A O 1
ATOM 741 N N . GLN A 1 98 ? 4.923 7.322 5.844 1.00 85.56 98 GLN A N 1
ATOM 742 C CA . GLN A 1 98 ? 6.120 7.904 6.433 1.00 85.56 98 GLN A CA 1
ATOM 743 C C . GLN A 1 98 ? 6.326 7.383 7.845 1.00 85.56 98 GLN A C 1
ATOM 745 O O . GLN A 1 98 ? 5.391 7.327 8.632 1.00 85.56 98 GLN A O 1
ATOM 750 N N . TRP A 1 99 ? 7.568 7.088 8.202 1.00 83.06 99 TRP A N 1
ATOM 751 C CA . TRP A 1 99 ? 7.921 6.815 9.585 1.00 83.06 99 TRP A CA 1
ATOM 752 C C . TRP A 1 99 ? 8.065 8.116 10.366 1.00 83.06 99 TRP A C 1
ATOM 754 O O . TRP A 1 99 ? 8.808 9.013 9.969 1.00 83.06 99 TRP A O 1
ATOM 764 N N . ALA A 1 100 ? 7.401 8.212 11.514 1.00 80.12 100 ALA A N 1
ATOM 765 C CA . ALA A 1 100 ? 7.726 9.231 12.497 1.00 80.12 100 ALA A CA 1
ATOM 766 C C . ALA A 1 100 ? 9.201 9.077 12.898 1.00 80.12 100 ALA A C 1
ATOM 768 O O . ALA A 1 100 ? 9.649 7.957 13.185 1.00 80.12 100 ALA A O 1
ATOM 769 N N . TYR A 1 101 ? 9.933 10.195 12.928 1.00 71.69 101 TYR A N 1
ATOM 770 C CA . TYR A 1 101 ? 11.333 10.232 13.344 1.00 71.69 101 TYR A CA 1
ATOM 771 C C . TYR A 1 101 ? 11.513 9.530 14.696 1.00 71.69 101 TYR A C 1
ATOM 773 O O . TYR A 1 101 ? 10.775 9.781 15.649 1.00 71.69 101 TYR A O 1
ATOM 781 N N . GLY A 1 102 ? 12.494 8.636 14.778 1.00 66.31 102 GLY A N 1
ATOM 782 C CA . GLY A 1 102 ? 12.803 7.894 15.992 1.00 66.31 102 GLY A CA 1
ATOM 783 C C . GLY A 1 102 ? 13.985 6.958 15.784 1.00 66.31 102 GLY A C 1
ATOM 784 O O . GLY A 1 102 ? 14.299 6.590 14.655 1.00 66.31 102 GLY A O 1
ATOM 785 N N . SER A 1 103 ? 14.656 6.594 16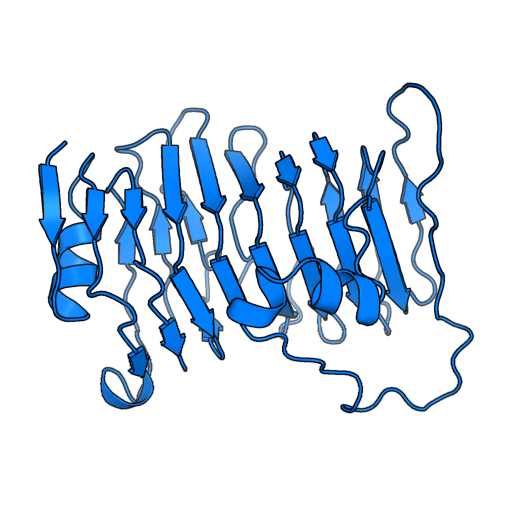.873 1.00 58.84 103 SER A N 1
ATOM 786 C CA . SER A 1 103 ? 15.714 5.590 16.853 1.00 58.84 103 SER A CA 1
ATOM 787 C C . SER A 1 103 ? 15.106 4.188 16.893 1.00 58.84 103 SER A C 1
ATOM 789 O O . SER A 1 103 ? 14.230 3.902 17.707 1.00 58.84 103 SER A O 1
ATOM 791 N N . GLY A 1 104 ? 15.586 3.297 16.028 1.00 73.44 104 GLY A N 1
ATOM 792 C CA . GLY A 1 104 ? 15.256 1.875 16.085 1.00 73.44 104 GLY A CA 1
ATOM 793 C C . GLY A 1 104 ? 14.791 1.306 14.756 1.00 73.44 104 GLY A C 1
ATOM 794 O O . GLY A 1 104 ? 14.304 2.019 13.883 1.00 73.44 104 GLY A O 1
ATOM 795 N N . ARG A 1 105 ? 14.958 -0.010 14.617 1.00 79.31 105 ARG A N 1
ATOM 796 C CA . ARG A 1 105 ? 14.507 -0.729 13.433 1.00 79.31 105 ARG A CA 1
ATOM 797 C C . ARG A 1 105 ? 12.984 -0.822 13.443 1.00 79.31 105 ARG A C 1
ATOM 799 O O . ARG A 1 105 ? 12.438 -1.291 14.440 1.00 79.31 105 ARG A O 1
ATOM 806 N N . LYS A 1 106 ? 12.314 -0.431 12.356 1.00 85.31 106 LYS A N 1
ATOM 807 C CA . LYS A 1 106 ? 10.851 -0.553 12.242 1.00 85.31 106 LYS A CA 1
ATOM 808 C C . LYS A 1 106 ? 10.426 -1.373 11.033 1.00 85.31 106 LYS A C 1
ATOM 810 O O . LYS A 1 106 ? 11.117 -1.367 10.017 1.00 85.31 106 LYS A O 1
ATOM 815 N N . THR A 1 107 ? 9.284 -2.046 11.130 1.00 87.81 107 THR A N 1
ATOM 816 C CA . THR A 1 107 ? 8.746 -2.915 10.075 1.00 87.81 107 THR A CA 1
ATOM 817 C C . THR A 1 107 ? 7.335 -2.499 9.682 1.00 87.81 107 THR A C 1
ATOM 819 O O . THR A 1 107 ? 6.451 -2.444 10.530 1.00 87.81 107 THR A O 1
ATOM 822 N N . LEU A 1 108 ? 7.096 -2.268 8.390 1.00 90.31 108 LEU A N 1
ATOM 823 C CA . LEU A 1 108 ? 5.753 -2.162 7.817 1.00 90.31 108 LEU A CA 1
ATOM 824 C C . LEU A 1 108 ? 5.474 -3.398 6.966 1.00 90.31 108 LEU A C 1
ATOM 826 O O . LEU A 1 108 ? 6.234 -3.704 6.045 1.00 90.31 108 LEU A O 1
ATOM 830 N N . THR A 1 109 ? 4.378 -4.091 7.257 1.00 92.69 109 THR A N 1
ATOM 831 C CA . THR A 1 109 ? 3.952 -5.285 6.524 1.00 92.69 109 THR A CA 1
ATOM 832 C C . THR A 1 109 ? 2.617 -5.043 5.841 1.00 92.69 109 THR A C 1
ATOM 834 O O . THR A 1 109 ? 1.633 -4.726 6.500 1.00 92.69 109 THR A O 1
ATOM 837 N N . PHE A 1 110 ? 2.567 -5.266 4.530 1.00 93.00 110 PHE A N 1
ATOM 838 C CA . PHE A 1 110 ? 1.332 -5.363 3.760 1.00 93.00 110 PHE A CA 1
ATOM 839 C C . PHE A 1 110 ? 1.026 -6.829 3.445 1.00 93.00 110 PHE A C 1
ATOM 841 O O . PHE A 1 110 ? 1.899 -7.564 2.974 1.00 93.00 110 PHE A O 1
ATOM 848 N N . SER A 1 111 ? -0.214 -7.260 3.680 1.00 93.56 111 SER A N 1
ATOM 849 C CA . SER A 1 111 ? -0.651 -8.636 3.420 1.00 93.56 111 SER A CA 1
ATOM 850 C C . SER A 1 111 ? -2.030 -8.682 2.765 1.00 93.56 111 SER A C 1
ATOM 852 O O . SER A 1 111 ? -2.995 -8.187 3.335 1.00 93.56 111 SER A O 1
ATOM 854 N N . GLY A 1 112 ? -2.163 -9.276 1.577 1.00 87.69 112 GLY A N 1
ATOM 855 C CA . GLY A 1 112 ? -3.464 -9.343 0.893 1.00 87.69 112 GLY A CA 1
ATOM 856 C C . GLY A 1 112 ? -3.988 -7.983 0.407 1.00 87.69 112 GLY A C 1
ATOM 857 O O . GLY A 1 112 ? -5.194 -7.822 0.212 1.00 87.69 112 GLY A O 1
ATOM 858 N N . CYS A 1 113 ? -3.110 -6.988 0.257 1.00 90.25 113 CYS A N 1
ATOM 859 C CA . CYS A 1 113 ? -3.484 -5.612 -0.068 1.00 90.25 113 CYS A CA 1
ATOM 860 C C . CYS A 1 113 ? -3.438 -5.335 -1.577 1.00 90.25 113 CYS A C 1
ATOM 862 O O . CYS A 1 113 ? -2.641 -5.920 -2.316 1.00 90.25 113 CYS A O 1
ATOM 864 N N . ILE A 1 114 ? -4.259 -4.382 -2.027 1.00 88.25 114 ILE A N 1
ATOM 865 C CA . ILE A 1 114 ? -4.180 -3.814 -3.382 1.00 88.25 114 ILE A CA 1
ATOM 866 C C . ILE A 1 114 ? -3.910 -2.322 -3.251 1.00 88.25 114 ILE A C 1
ATOM 868 O O . ILE A 1 114 ? -4.687 -1.631 -2.603 1.00 88.25 114 ILE A O 1
ATOM 872 N N . LEU A 1 115 ? -2.837 -1.828 -3.863 1.00 86.31 115 LEU A N 1
ATOM 873 C CA . LEU A 1 115 ? -2.455 -0.416 -3.819 1.00 86.31 115 LEU A CA 1
ATOM 874 C C . LEU A 1 115 ? -2.360 0.121 -5.246 1.00 86.31 115 LEU A C 1
ATOM 876 O O . LEU A 1 115 ? -1.466 -0.274 -5.994 1.00 86.31 115 LEU A O 1
ATOM 880 N N . SER A 1 116 ? -3.266 1.009 -5.644 1.00 84.69 116 SER A N 1
ATOM 881 C CA . SER A 1 116 ? -3.235 1.610 -6.975 1.00 84.69 116 SER A CA 1
ATOM 882 C C . SER A 1 116 ? -3.565 3.092 -6.952 1.00 84.69 116 SER A C 1
ATOM 884 O O . SER A 1 116 ? -4.557 3.493 -6.345 1.00 84.69 116 SER A O 1
ATOM 886 N N . GLY A 1 117 ? -2.735 3.895 -7.616 1.00 82.31 117 GLY A N 1
ATOM 887 C CA . GLY A 1 117 ? -2.882 5.343 -7.611 1.00 82.31 117 GLY A CA 1
ATOM 888 C C . GLY A 1 117 ? -1.675 6.094 -8.162 1.00 82.31 117 GLY A C 1
ATOM 889 O O . GLY A 1 117 ? -0.752 5.509 -8.733 1.00 82.31 117 GLY A O 1
ATOM 890 N N . LEU A 1 118 ? -1.705 7.409 -7.978 1.00 81.94 118 LEU A N 1
ATOM 891 C CA . LEU A 1 118 ? -0.663 8.353 -8.355 1.00 81.94 118 LEU A CA 1
ATOM 892 C C . LEU A 1 118 ? 0.096 8.811 -7.104 1.00 81.94 118 LEU A C 1
ATOM 894 O O . LEU A 1 118 ? -0.516 9.212 -6.114 1.00 81.94 118 LEU A O 1
ATOM 898 N N . CYS A 1 119 ? 1.425 8.789 -7.152 1.00 80.00 119 CYS A N 1
ATOM 899 C CA . CYS A 1 119 ? 2.297 9.345 -6.120 1.00 80.00 119 CYS A CA 1
ATOM 900 C C . CYS A 1 119 ? 3.066 10.545 -6.686 1.00 80.00 119 CYS A C 1
ATOM 902 O O . CYS A 1 119 ? 4.061 10.369 -7.383 1.00 80.00 119 CYS A O 1
ATOM 904 N N . GLY A 1 120 ? 2.628 11.755 -6.344 1.00 75.75 120 GLY A N 1
ATOM 905 C CA . GLY A 1 120 ? 3.326 13.017 -6.613 1.00 75.75 120 GLY A CA 1
ATOM 906 C C . GLY A 1 120 ? 4.010 13.586 -5.367 1.00 75.75 120 GLY A C 1
ATOM 907 O O . GLY A 1 120 ? 3.991 14.795 -5.141 1.00 75.75 120 GLY A O 1
ATOM 908 N N . THR A 1 121 ? 4.534 12.712 -4.505 1.00 62.84 121 THR A N 1
ATOM 909 C CA . THR A 1 121 ? 5.097 13.068 -3.196 1.00 62.84 121 THR A CA 1
ATOM 910 C C . THR A 1 121 ? 6.525 13.613 -3.310 1.00 62.84 121 THR A C 1
ATOM 912 O O . THR A 1 121 ? 7.260 13.225 -4.208 1.00 62.84 121 THR A O 1
ATOM 915 N N . LYS A 1 122 ? 6.990 14.457 -2.381 1.00 66.81 122 LYS A N 1
ATOM 916 C CA . LYS A 1 122 ? 8.404 14.896 -2.318 1.00 66.81 122 LYS A CA 1
ATOM 917 C C . LYS A 1 122 ? 9.046 14.483 -0.986 1.00 66.81 122 LYS A C 1
ATOM 919 O O . LYS A 1 122 ? 8.784 15.157 0.002 1.00 66.81 122 LYS A O 1
ATOM 924 N N . PRO A 1 123 ? 9.900 13.440 -0.912 1.00 58.78 123 PRO A N 1
ATOM 925 C CA . PRO A 1 123 ? 10.384 12.596 -2.010 1.00 58.78 123 PRO A CA 1
ATOM 926 C C . PRO A 1 123 ? 9.313 11.625 -2.535 1.00 58.78 123 PRO A C 1
ATOM 928 O O . PRO A 1 123 ? 8.422 11.207 -1.793 1.00 58.78 123 PRO A O 1
ATOM 931 N N . GLU A 1 124 ? 9.434 11.227 -3.803 1.00 58.44 124 GLU A N 1
ATOM 932 C CA . GLU A 1 124 ? 8.511 10.319 -4.504 1.00 58.44 124 GLU A CA 1
ATOM 933 C C . GLU A 1 124 ? 8.633 8.881 -3.996 1.00 58.44 124 GLU A C 1
ATOM 935 O O . GLU A 1 124 ? 9.381 8.070 -4.540 1.00 58.44 124 GLU A O 1
ATOM 940 N N . ARG A 1 125 ? 7.953 8.548 -2.897 1.00 68.94 125 ARG A N 1
ATOM 941 C CA . ARG A 1 125 ? 8.053 7.227 -2.272 1.00 68.94 125 ARG A CA 1
ATOM 942 C C . ARG A 1 125 ? 6.707 6.810 -1.708 1.00 68.94 125 ARG A C 1
ATOM 944 O O . ARG A 1 125 ? 6.082 7.558 -0.957 1.00 68.94 125 ARG A O 1
ATOM 951 N N . LEU A 1 126 ? 6.313 5.565 -1.987 1.00 71.06 126 LEU A N 1
ATOM 952 C CA . LEU A 1 126 ? 5.180 4.963 -1.289 1.00 71.06 126 LEU A CA 1
ATOM 953 C C . LEU A 1 126 ? 5.493 4.816 0.203 1.00 71.06 126 LEU A C 1
ATOM 955 O O . LEU A 1 126 ? 4.639 5.122 1.019 1.00 71.06 126 LEU A O 1
ATOM 959 N N . ALA A 1 127 ? 6.709 4.386 0.557 1.00 68.81 127 ALA A N 1
ATOM 960 C CA . ALA A 1 127 ? 7.148 4.259 1.943 1.00 68.81 127 ALA A CA 1
ATOM 961 C C . ALA A 1 127 ? 8.591 4.749 2.138 1.00 68.81 127 ALA A C 1
ATOM 963 O O . ALA A 1 127 ? 9.449 4.532 1.276 1.00 68.81 127 ALA A O 1
ATOM 964 N N . GLN A 1 128 ? 8.882 5.398 3.268 1.00 70.38 128 GLN A N 1
ATOM 965 C CA . GLN A 1 128 ? 10.244 5.824 3.607 1.00 70.38 128 GLN A CA 1
ATOM 966 C C . GLN A 1 128 ? 11.146 4.617 3.940 1.00 70.38 128 GLN A C 1
ATOM 968 O O . GLN A 1 128 ? 10.796 3.784 4.775 1.00 70.38 128 GLN A O 1
ATOM 973 N N . LYS A 1 129 ? 12.333 4.562 3.318 1.00 63.59 129 LYS A N 1
ATOM 974 C CA . LYS A 1 129 ? 13.462 3.703 3.713 1.00 63.59 129 LYS A CA 1
ATOM 975 C C . LYS A 1 129 ? 14.602 4.537 4.268 1.00 63.59 129 LYS A C 1
ATOM 977 O O . LYS A 1 129 ? 15.031 5.477 3.598 1.00 63.59 129 LYS A O 1
ATOM 982 N N . ASP A 1 130 ? 15.178 4.056 5.359 1.00 68.25 130 ASP A N 1
ATOM 983 C CA . ASP A 1 130 ? 16.623 4.098 5.599 1.00 68.25 130 ASP A CA 1
ATOM 984 C C . ASP A 1 130 ? 17.113 2.688 6.018 1.00 68.25 130 ASP A C 1
ATOM 986 O O . ASP A 1 130 ? 16.339 1.726 5.982 1.00 68.25 130 ASP A O 1
ATOM 990 N N . ASP A 1 131 ? 18.381 2.542 6.402 1.00 66.88 131 ASP A N 1
ATOM 991 C CA . ASP A 1 131 ? 18.989 1.255 6.785 1.00 66.88 131 ASP A CA 1
ATOM 992 C C . ASP A 1 131 ? 18.339 0.582 8.009 1.00 66.88 131 ASP A C 1
ATOM 994 O O . ASP A 1 131 ? 18.585 -0.591 8.293 1.00 66.88 131 ASP A O 1
ATOM 998 N N . THR A 1 132 ? 17.476 1.301 8.726 1.00 72.69 132 THR A N 1
ATOM 999 C CA . THR A 1 132 ? 16.752 0.807 9.897 1.00 72.69 132 THR A CA 1
ATOM 1000 C C . THR A 1 132 ? 15.295 0.446 9.592 1.00 72.69 132 THR A C 1
ATOM 1002 O O . THR A 1 132 ? 14.637 -0.176 10.418 1.00 72.69 132 THR A O 1
ATOM 1005 N N . HIS A 1 133 ? 14.766 0.732 8.402 1.00 78.50 133 HIS A N 1
ATOM 1006 C CA . HIS A 1 133 ? 13.355 0.471 8.094 1.00 78.50 133 HIS A CA 1
ATOM 1007 C C . HIS A 1 133 ? 13.170 -0.717 7.142 1.00 78.50 133 HIS A C 1
ATOM 1009 O O . HIS A 1 133 ? 13.811 -0.826 6.097 1.00 78.50 133 HIS A O 1
ATOM 1015 N N . VAL A 1 134 ? 12.253 -1.611 7.508 1.00 82.69 134 VAL A N 1
ATOM 1016 C CA . VAL A 1 134 ? 11.905 -2.847 6.803 1.00 82.69 134 VAL A CA 1
ATOM 1017 C C . VAL A 1 134 ? 10.516 -2.700 6.202 1.00 82.69 134 VAL A C 1
ATOM 1019 O O . VAL A 1 134 ? 9.564 -2.325 6.885 1.00 82.69 134 VAL A O 1
ATOM 1022 N N . LEU A 1 135 ? 10.388 -3.059 4.931 1.00 84.94 135 LEU A N 1
ATOM 1023 C CA . LEU A 1 135 ? 9.110 -3.095 4.232 1.00 84.94 135 LEU A CA 1
ATOM 1024 C C . LEU A 1 135 ? 8.858 -4.500 3.696 1.00 84.94 135 LEU A C 1
ATOM 1026 O O . LEU A 1 135 ? 9.719 -5.064 3.019 1.00 84.94 135 LEU A O 1
ATOM 1030 N N . LYS A 1 136 ? 7.688 -5.065 3.995 1.00 88.50 136 LYS A N 1
ATOM 1031 C CA . LYS A 1 136 ? 7.310 -6.423 3.597 1.00 88.50 136 LYS A CA 1
ATOM 1032 C C . LYS A 1 136 ? 5.994 -6.433 2.835 1.00 88.50 136 LYS A C 1
ATOM 1034 O O . LYS A 1 136 ? 5.047 -5.756 3.226 1.00 88.50 136 LYS A O 1
ATOM 1039 N N . PHE A 1 137 ? 5.926 -7.254 1.794 1.00 87.12 137 PHE A N 1
ATOM 1040 C CA . PHE A 1 137 ? 4.714 -7.515 1.029 1.00 87.12 137 PHE A CA 1
ATOM 1041 C C . PHE A 1 137 ? 4.469 -9.017 0.916 1.00 87.12 137 PHE A C 1
ATOM 1043 O O . PHE A 1 137 ? 5.353 -9.782 0.531 1.00 87.12 137 PHE A O 1
ATOM 1050 N N . SER A 1 138 ? 3.241 -9.436 1.196 1.00 87.12 138 SER A N 1
ATOM 1051 C CA . SER A 1 138 ? 2.793 -10.812 1.003 1.00 87.12 138 SER A CA 1
ATOM 1052 C C . SER A 1 138 ? 1.438 -10.815 0.311 1.00 87.12 138 SER A C 1
ATOM 1054 O O . SER A 1 138 ? 0.508 -10.162 0.780 1.00 87.12 138 SER A O 1
ATOM 1056 N N . ARG A 1 139 ? 1.301 -11.537 -0.804 1.00 85.19 139 ARG A N 1
ATOM 1057 C CA . ARG A 1 139 ? 0.035 -11.659 -1.550 1.00 85.19 139 ARG A CA 1
ATOM 1058 C C . ARG A 1 139 ? -0.570 -10.295 -1.907 1.00 85.19 139 ARG A C 1
ATOM 1060 O O . ARG A 1 139 ? -1.763 -10.074 -1.723 1.00 85.19 139 ARG A O 1
ATOM 1067 N N . CYS A 1 140 ? 0.272 -9.352 -2.323 1.00 84.12 140 CYS A N 1
ATOM 1068 C CA . CYS A 1 140 ? -0.137 -7.980 -2.621 1.00 84.12 140 CYS A CA 1
ATOM 1069 C C . CYS A 1 140 ? -0.069 -7.680 -4.121 1.00 84.12 140 CYS A C 1
ATOM 1071 O O . CYS A 1 140 ? 0.775 -8.219 -4.838 1.00 84.12 140 CYS A O 1
ATOM 1073 N N . SER A 1 141 ? -0.908 -6.749 -4.572 1.00 82.75 141 SER A N 1
ATOM 1074 C CA . SER A 1 141 ? -0.833 -6.175 -5.917 1.00 82.75 141 SER A CA 1
ATOM 1075 C C . SER A 1 141 ? -0.630 -4.665 -5.830 1.00 82.75 141 SER A C 1
ATOM 1077 O O . SER A 1 141 ? -1.401 -3.982 -5.158 1.00 82.75 141 SER A O 1
ATOM 1079 N N . THR A 1 142 ? 0.364 -4.122 -6.531 1.00 83.25 142 THR A N 1
ATOM 1080 C CA . THR A 1 142 ? 0.569 -2.672 -6.643 1.00 83.25 142 THR A CA 1
ATOM 1081 C C . THR A 1 142 ? 0.516 -2.220 -8.096 1.00 83.25 142 THR A C 1
ATOM 1083 O O . THR A 1 142 ? 0.996 -2.924 -8.980 1.00 83.25 142 THR A O 1
ATOM 1086 N N . ASN A 1 143 ? -0.047 -1.040 -8.344 1.00 80.44 143 ASN A N 1
ATOM 1087 C CA . ASN A 1 143 ? -0.011 -0.359 -9.637 1.00 80.44 143 ASN A CA 1
ATOM 1088 C C . ASN A 1 143 ? 0.074 1.153 -9.409 1.00 80.44 143 ASN A C 1
ATOM 1090 O O . ASN A 1 143 ? -0.952 1.808 -9.209 1.00 80.44 143 ASN A O 1
ATOM 1094 N N . ILE A 1 144 ? 1.300 1.673 -9.359 1.00 80.81 144 ILE A N 1
ATOM 1095 C CA . ILE A 1 144 ? 1.579 3.043 -8.921 1.00 80.81 144 ILE A CA 1
ATOM 1096 C C . ILE A 1 144 ? 2.308 3.801 -10.025 1.00 80.81 144 ILE A C 1
ATOM 1098 O O . ILE A 1 144 ? 3.311 3.316 -10.550 1.00 80.81 144 ILE A O 1
ATOM 1102 N N . SER A 1 145 ? 1.834 5.008 -10.324 1.00 79.31 145 SER A N 1
ATOM 1103 C CA . SER A 1 145 ? 2.519 5.939 -11.224 1.00 79.31 145 SER A CA 1
ATOM 1104 C C . SER A 1 145 ? 3.087 7.124 -10.449 1.00 79.31 145 SER A C 1
ATOM 1106 O O . SER A 1 145 ? 2.422 7.659 -9.563 1.00 79.31 145 SER A O 1
ATOM 1108 N N . PHE A 1 146 ? 4.290 7.561 -10.807 1.00 77.12 146 PHE A N 1
ATOM 1109 C CA . PHE A 1 146 ? 4.974 8.707 -10.203 1.00 77.12 146 PHE A CA 1
ATOM 1110 C C . PHE A 1 146 ? 4.947 9.899 -11.163 1.00 77.12 146 PHE A C 1
ATOM 1112 O O . PHE A 1 146 ? 5.115 9.721 -12.373 1.00 77.12 146 PHE A O 1
ATOM 1119 N N . THR A 1 147 ? 4.643 11.095 -10.653 1.00 72.94 147 THR A N 1
ATOM 1120 C CA . THR A 1 147 ? 4.155 12.212 -11.487 1.00 72.94 147 THR A CA 1
ATOM 1121 C C . THR A 1 147 ? 5.009 13.484 -11.470 1.00 72.94 147 THR A C 1
ATOM 1123 O O . THR A 1 147 ? 4.700 14.403 -12.225 1.00 72.94 147 THR A O 1
ATOM 1126 N N . THR A 1 148 ? 6.071 13.583 -10.668 1.00 64.94 148 THR A N 1
ATOM 1127 C CA . THR A 1 148 ? 6.853 14.818 -10.468 1.00 64.94 148 THR A CA 1
ATOM 1128 C C . THR A 1 148 ? 8.356 14.654 -10.739 1.00 64.94 148 THR A C 1
ATOM 1130 O O . THR A 1 148 ? 8.913 13.564 -10.794 1.00 64.94 148 THR A O 1
ATOM 1133 N N . SER A 1 149 ? 9.038 15.785 -10.950 1.00 55.09 149 SER A N 1
ATOM 1134 C CA . SER A 1 149 ? 10.385 15.873 -11.534 1.00 55.09 149 SER A CA 1
ATOM 1135 C C . SER A 1 149 ? 11.528 16.149 -10.542 1.00 55.09 149 SER A C 1
ATOM 1137 O O . SER A 1 149 ? 12.613 16.544 -10.966 1.00 55.09 149 SER A O 1
ATOM 1139 N N . ALA A 1 150 ? 11.327 16.009 -9.227 1.00 51.47 150 ALA A N 1
ATOM 1140 C CA . ALA A 1 150 ? 12.311 16.463 -8.235 1.00 51.47 150 ALA A CA 1
ATOM 1141 C C . ALA A 1 150 ? 12.915 15.319 -7.393 1.00 51.47 150 ALA A C 1
ATOM 1143 O O . ALA A 1 150 ? 12.251 14.780 -6.516 1.00 51.47 150 ALA A O 1
ATOM 1144 N N . ASN A 1 151 ? 14.207 15.036 -7.624 1.00 51.72 151 ASN A N 1
ATOM 1145 C CA . ASN A 1 151 ? 15.156 14.295 -6.773 1.00 51.72 151 ASN A CA 1
ATOM 1146 C C . ASN A 1 151 ? 14.626 13.012 -6.076 1.00 51.72 151 ASN A C 1
ATOM 1148 O O . ASN A 1 151 ? 14.308 13.052 -4.891 1.00 51.72 151 ASN A O 1
ATOM 1152 N N . THR A 1 152 ? 14.644 11.886 -6.810 1.00 52.16 152 THR A N 1
ATOM 1153 C CA . THR A 1 152 ? 14.971 10.483 -6.395 1.00 52.16 152 THR A CA 1
ATOM 1154 C C . THR A 1 152 ? 14.260 9.892 -5.139 1.00 52.16 152 THR A C 1
ATOM 1156 O O . THR A 1 152 ? 14.245 10.466 -4.053 1.00 52.16 152 THR A O 1
ATOM 1159 N N . PHE A 1 153 ? 13.668 8.685 -5.143 1.00 51.97 153 PHE A N 1
ATOM 1160 C CA . PHE A 1 153 ? 14.207 7.358 -5.485 1.00 51.97 153 PHE A CA 1
ATOM 1161 C C . PHE A 1 153 ? 13.081 6.374 -5.816 1.00 51.97 153 PHE A C 1
ATOM 1163 O O . PHE A 1 153 ? 12.163 6.196 -5.013 1.00 51.97 153 PHE A O 1
ATOM 1170 N N . GLY A 1 154 ? 13.217 5.682 -6.950 1.00 48.50 154 GLY A N 1
ATOM 1171 C CA . GLY A 1 154 ? 12.319 4.611 -7.360 1.00 48.50 154 GLY A CA 1
ATOM 1172 C C . GLY A 1 154 ? 12.239 3.500 -6.309 1.00 48.50 154 GLY A C 1
ATOM 1173 O O . GLY A 1 154 ? 13.218 2.833 -6.003 1.00 48.50 154 GLY A O 1
ATOM 1174 N N . ILE A 1 155 ? 11.057 3.413 -5.719 1.00 54.66 155 ILE A N 1
ATOM 1175 C CA . ILE A 1 155 ? 10.280 2.260 -5.273 1.00 54.66 155 ILE A CA 1
ATOM 1176 C C . ILE A 1 155 ? 10.995 1.048 -4.644 1.00 54.66 155 ILE A C 1
ATOM 1178 O O . ILE A 1 155 ? 11.354 0.090 -5.308 1.00 54.66 155 ILE A O 1
ATOM 1182 N N . PHE A 1 156 ? 10.908 1.038 -3.309 1.00 58.41 156 PHE A N 1
ATOM 1183 C CA . PHE A 1 156 ? 11.031 -0.085 -2.380 1.00 58.41 156 PHE A CA 1
ATOM 1184 C C . PHE A 1 156 ? 12.399 -0.770 -2.251 1.00 58.41 156 PHE A C 1
ATOM 1186 O O . PHE A 1 156 ? 12.742 -1.692 -2.985 1.00 58.41 156 PHE A O 1
ATOM 1193 N N . PRO A 1 157 ? 13.068 -0.588 -1.114 1.00 55.53 157 PRO A N 1
ATOM 1194 C CA . PRO A 1 157 ? 13.628 -1.768 -0.453 1.00 55.53 157 PRO A CA 1
ATOM 1195 C C . PRO A 1 157 ? 12.554 -2.711 0.091 1.00 55.53 157 PRO A C 1
ATOM 1197 O O . PRO A 1 157 ? 12.314 -2.772 1.304 1.00 55.53 157 PRO A O 1
ATOM 1200 N N . VAL A 1 158 ? 11.872 -3.456 -0.764 1.00 62.16 158 VAL A N 1
ATOM 1201 C CA . VAL A 1 158 ? 11.051 -4.514 -0.195 1.00 62.16 158 VAL A CA 1
ATOM 1202 C C . VAL A 1 158 ? 12.017 -5.523 0.415 1.00 62.16 158 VAL A C 1
ATOM 1204 O O . VAL A 1 158 ? 12.650 -6.305 -0.274 1.00 62.16 158 VAL A O 1
ATOM 1207 N N . THR A 1 159 ? 12.148 -5.524 1.734 1.00 71.06 159 THR A N 1
ATOM 1208 C CA . THR A 1 159 ? 13.014 -6.491 2.404 1.00 71.06 159 THR A CA 1
ATOM 1209 C C . THR A 1 159 ? 12.511 -7.906 2.133 1.00 71.06 159 THR A C 1
ATOM 1211 O O . THR A 1 159 ? 13.311 -8.823 2.009 1.00 71.06 159 THR A O 1
ATOM 1214 N N . GLU A 1 160 ? 11.197 -8.078 1.975 1.00 77.81 160 GLU A N 1
ATOM 1215 C CA . GLU A 1 160 ? 10.573 -9.370 1.706 1.00 77.81 160 GLU A CA 1
ATOM 1216 C C . GLU A 1 160 ? 9.323 -9.216 0.827 1.00 77.81 160 GLU A C 1
ATOM 1218 O O . GLU A 1 160 ? 8.389 -8.512 1.212 1.00 77.81 160 GLU A O 1
ATOM 1223 N N . ALA A 1 161 ? 9.298 -9.858 -0.344 1.00 79.69 161 ALA A N 1
ATOM 1224 C CA . ALA A 1 161 ? 8.150 -9.877 -1.254 1.00 79.69 161 ALA A CA 1
ATOM 1225 C C . ALA A 1 161 ? 7.762 -11.324 -1.565 1.00 79.69 161 ALA A C 1
ATOM 1227 O O . ALA A 1 161 ? 8.586 -12.081 -2.074 1.00 79.69 161 ALA A O 1
ATOM 1228 N N . LYS A 1 162 ? 6.520 -11.724 -1.286 1.00 78.56 162 LYS A N 1
ATOM 1229 C CA . LYS A 1 162 ? 6.047 -13.095 -1.528 1.00 78.56 162 LYS A CA 1
ATOM 1230 C C . LYS A 1 162 ? 4.710 -13.102 -2.253 1.00 78.56 162 LYS A C 1
ATOM 1232 O O . LYS A 1 162 ? 3.744 -12.561 -1.724 1.00 78.56 162 LYS A O 1
ATOM 1237 N N . TYR A 1 163 ? 4.624 -13.781 -3.396 1.00 78.88 163 TYR A N 1
ATOM 1238 C CA . TYR A 1 163 ? 3.385 -13.920 -4.176 1.00 78.88 163 TYR A CA 1
ATOM 1239 C C . TYR A 1 163 ? 2.782 -12.565 -4.585 1.00 78.88 163 TYR A C 1
ATOM 1241 O O . TYR A 1 163 ? 1.582 -12.343 -4.429 1.00 78.88 163 TYR A O 1
ATOM 1249 N N . CYS A 1 164 ? 3.618 -11.626 -5.032 1.00 77.94 164 CYS A N 1
ATOM 1250 C CA . CYS A 1 164 ? 3.195 -10.254 -5.320 1.00 77.94 164 CYS A CA 1
ATOM 1251 C C . CYS A 1 164 ? 3.214 -9.929 -6.817 1.00 77.94 164 CYS A C 1
ATOM 1253 O O . CYS A 1 164 ? 4.037 -10.452 -7.564 1.00 77.94 164 CYS A O 1
ATOM 1255 N N . ARG A 1 165 ? 2.379 -8.973 -7.235 1.00 79.06 165 ARG A N 1
ATOM 1256 C CA . ARG A 1 165 ? 2.545 -8.269 -8.514 1.00 79.06 165 ARG A CA 1
ATOM 1257 C C . ARG A 1 165 ? 2.793 -6.796 -8.267 1.00 79.06 165 ARG A C 1
ATOM 1259 O O . ARG A 1 165 ? 1.934 -6.122 -7.711 1.00 79.06 165 ARG A O 1
ATOM 1266 N N . LEU A 1 166 ? 3.951 -6.298 -8.670 1.00 81.12 166 LEU A N 1
ATOM 1267 C CA . LEU A 1 166 ? 4.379 -4.934 -8.400 1.00 81.12 166 LEU A CA 1
ATOM 1268 C C . LEU A 1 166 ? 4.538 -4.181 -9.719 1.00 81.12 166 LEU A C 1
ATOM 1270 O O . LEU A 1 166 ? 5.550 -4.344 -10.387 1.00 81.12 166 LEU A O 1
ATOM 1274 N N . LYS A 1 167 ? 3.547 -3.369 -10.099 1.00 79.12 167 LYS A N 1
ATOM 1275 C CA . LYS A 1 167 ? 3.593 -2.531 -11.304 1.00 79.12 167 LYS A CA 1
ATOM 1276 C C . LYS A 1 167 ? 3.868 -1.070 -10.974 1.00 79.12 167 LYS A C 1
ATOM 1278 O O . LYS A 1 167 ? 3.310 -0.520 -10.018 1.00 79.12 167 LYS A O 1
ATOM 1283 N N . GLN A 1 168 ? 4.745 -0.467 -11.766 1.00 77.31 168 GLN A N 1
ATOM 1284 C CA . GLN A 1 168 ? 5.336 0.833 -11.505 1.00 77.31 168 GLN A CA 1
ATOM 1285 C C . GLN A 1 168 ? 5.543 1.594 -12.811 1.00 77.31 168 GLN A C 1
ATOM 1287 O O . GLN A 1 168 ? 6.144 1.077 -13.750 1.00 77.31 168 GLN A O 1
ATOM 1292 N N . ASN A 1 169 ? 5.067 2.833 -12.862 1.00 76.94 169 ASN A N 1
ATOM 1293 C CA . ASN A 1 169 ? 5.296 3.728 -13.989 1.00 76.94 169 ASN A CA 1
ATOM 1294 C C . ASN A 1 169 ? 6.024 4.982 -13.507 1.00 76.94 169 ASN A C 1
ATOM 1296 O O . ASN A 1 169 ? 5.520 5.709 -12.652 1.00 76.94 169 ASN A O 1
ATOM 1300 N N . VAL A 1 170 ? 7.204 5.234 -14.065 1.00 73.56 170 VAL A N 1
ATOM 1301 C CA . VAL A 1 170 ? 8.034 6.395 -13.724 1.00 73.56 170 VAL A CA 1
ATOM 1302 C C . VAL A 1 170 ? 8.344 7.276 -14.937 1.00 73.56 170 VAL A C 1
ATOM 1304 O O . VAL A 1 170 ? 9.282 8.065 -14.907 1.00 73.56 170 VAL A O 1
ATOM 1307 N N . GLN A 1 171 ? 7.541 7.177 -15.999 1.00 71.19 171 GLN A N 1
ATOM 1308 C CA . GLN A 1 171 ? 7.723 7.904 -17.260 1.00 71.19 171 GLN A CA 1
ATOM 1309 C C . GLN A 1 171 ? 7.932 9.415 -17.103 1.00 71.19 171 GLN A C 1
ATOM 1311 O O . GLN A 1 171 ? 8.688 10.001 -17.870 1.00 71.19 171 GLN A O 1
ATOM 1316 N N . ASN A 1 172 ? 7.262 10.041 -16.137 1.00 63.72 172 ASN A N 1
ATOM 1317 C CA . ASN A 1 172 ? 7.283 11.495 -15.966 1.00 63.72 172 ASN A CA 1
ATOM 1318 C C . ASN A 1 172 ? 8.309 11.972 -14.926 1.00 63.72 172 ASN A C 1
ATOM 1320 O O . ASN A 1 172 ? 8.377 13.168 -14.643 1.00 63.72 172 ASN A O 1
ATOM 1324 N N . SER A 1 173 ? 9.076 11.055 -14.331 1.00 60.19 173 SER A N 1
ATOM 1325 C CA . SER A 1 173 ? 9.979 11.377 -13.233 1.00 60.19 173 SER A CA 1
ATOM 1326 C C . SER A 1 173 ? 11.410 11.569 -13.741 1.00 60.19 173 SER A C 1
ATOM 1328 O O . SER A 1 173 ? 11.940 10.787 -14.531 1.00 60.19 173 SER A O 1
ATOM 1330 N N . VAL A 1 174 ? 12.057 12.638 -13.280 1.00 59.53 174 VAL A N 1
ATOM 1331 C CA . VAL A 1 174 ? 13.468 12.945 -13.565 1.00 59.53 174 VAL A CA 1
ATOM 1332 C C . VAL A 1 174 ? 14.303 12.152 -12.556 1.00 59.53 174 VAL A C 1
ATOM 1334 O O . VAL A 1 174 ? 14.783 12.676 -11.550 1.00 59.53 174 VAL A O 1
ATOM 1337 N N . ILE A 1 175 ? 14.360 10.834 -12.755 1.00 59.47 175 ILE A N 1
ATOM 1338 C CA . ILE A 1 175 ? 14.927 9.896 -11.781 1.00 59.47 175 ILE A CA 1
ATOM 1339 C C . ILE A 1 175 ? 16.429 9.750 -11.961 1.00 59.47 175 ILE A C 1
ATOM 1341 O O . ILE A 1 175 ? 16.896 9.467 -13.062 1.00 59.47 175 ILE A O 1
ATOM 1345 N N . THR A 1 176 ? 17.157 9.814 -10.838 1.00 52.41 176 THR A N 1
ATOM 1346 C CA . THR A 1 176 ? 18.578 9.456 -10.795 1.00 52.41 176 THR A CA 1
ATOM 1347 C C . THR A 1 176 ? 18.909 8.046 -10.309 1.00 52.41 176 THR A C 1
ATOM 1349 O O . THR A 1 176 ? 20.038 7.630 -10.527 1.00 52.41 176 THR A O 1
ATOM 1352 N N . LYS A 1 177 ? 17.980 7.326 -9.647 1.00 58.09 177 LYS A N 1
ATOM 1353 C CA . LYS A 1 177 ? 18.096 5.917 -9.191 1.00 58.09 177 LYS A CA 1
ATOM 1354 C C . LYS A 1 177 ? 16.728 5.249 -9.011 1.00 58.09 177 LYS A C 1
ATOM 1356 O O . LYS A 1 177 ? 15.863 5.800 -8.319 1.00 58.09 177 LYS A O 1
ATOM 1361 N N . VAL A 1 178 ? 16.564 4.033 -9.535 1.00 61.22 178 VAL A N 1
ATOM 1362 C CA . VAL A 1 178 ? 15.466 3.106 -9.203 1.00 61.22 178 VAL A CA 1
ATOM 1363 C C . VAL A 1 178 ? 16.033 1.918 -8.425 1.00 61.22 178 VAL A C 1
ATOM 1365 O O . VAL A 1 178 ? 16.863 1.162 -8.925 1.00 61.22 178 VAL A O 1
ATOM 1368 N N . PHE A 1 179 ? 15.599 1.749 -7.175 1.00 60.47 179 PHE A N 1
ATOM 1369 C CA . PHE A 1 179 ? 16.028 0.654 -6.309 1.00 60.47 179 PHE A CA 1
ATOM 1370 C C . PHE A 1 179 ? 14.949 -0.403 -6.214 1.00 60.47 179 PHE A C 1
ATOM 1372 O O . PHE A 1 179 ? 14.024 -0.264 -5.432 1.00 60.47 179 PHE A O 1
ATOM 1379 N N . VAL A 1 180 ? 15.139 -1.517 -6.898 1.00 61.69 180 VAL A N 1
ATOM 1380 C CA . VAL A 1 180 ? 14.340 -2.722 -6.709 1.00 61.69 180 VAL A CA 1
ATOM 1381 C C . VAL A 1 180 ? 15.141 -3.668 -5.801 1.00 61.69 180 VAL A C 1
ATOM 1383 O O . VAL A 1 180 ? 15.621 -4.727 -6.199 1.00 61.69 180 VAL A O 1
ATOM 1386 N N . LEU A 1 181 ? 15.374 -3.235 -4.558 1.00 56.31 181 LEU A N 1
ATOM 1387 C CA . LEU A 1 181 ? 16.167 -4.001 -3.593 1.00 56.31 181 LEU A CA 1
ATOM 1388 C C . LEU A 1 181 ? 15.265 -5.012 -2.892 1.00 56.31 181 LEU A C 1
ATOM 1390 O O . LEU A 1 181 ? 14.506 -4.630 -1.997 1.00 56.31 181 LEU A O 1
ATOM 1394 N N . PHE A 1 182 ? 15.385 -6.288 -3.258 1.00 60.28 182 PHE A N 1
ATOM 1395 C CA . PHE A 1 182 ? 14.786 -7.365 -2.483 1.00 60.28 182 PHE A CA 1
ATOM 1396 C C . PHE A 1 182 ? 15.802 -8.004 -1.548 1.00 60.28 182 PHE A C 1
ATOM 1398 O O . PHE A 1 182 ? 16.929 -8.294 -1.949 1.00 60.28 182 PHE A O 1
ATOM 1405 N N . GLY A 1 183 ? 15.400 -8.208 -0.293 1.00 60.06 183 GLY A N 1
ATOM 1406 C CA . GLY A 1 183 ? 16.098 -9.122 0.612 1.00 60.06 183 GLY A CA 1
ATOM 1407 C C . GLY A 1 183 ? 15.741 -10.563 0.252 1.00 60.06 183 GLY A C 1
ATOM 1408 O O . GLY A 1 183 ? 16.612 -11.313 -0.165 1.00 60.06 183 GLY A O 1
ATOM 1409 N N . ASP A 1 184 ? 14.448 -10.894 0.315 1.00 69.12 184 ASP A N 1
ATOM 1410 C CA . ASP A 1 184 ? 13.877 -12.192 -0.061 1.00 69.12 184 ASP A CA 1
ATOM 1411 C C . ASP A 1 184 ? 12.652 -12.006 -0.978 1.00 69.12 184 ASP A C 1
ATOM 1413 O O . ASP A 1 184 ? 11.552 -11.708 -0.501 1.00 69.12 184 ASP A O 1
ATOM 1417 N N . CYS A 1 185 ? 12.811 -12.195 -2.293 1.00 69.19 185 CYS A N 1
ATOM 1418 C CA . CYS A 1 185 ? 11.698 -12.189 -3.252 1.00 69.19 185 CYS A CA 1
ATOM 1419 C C . CYS A 1 185 ? 11.322 -13.620 -3.662 1.00 69.19 185 CYS A C 1
ATOM 1421 O O . CYS A 1 185 ? 12.180 -14.375 -4.117 1.00 69.19 185 CYS A O 1
ATOM 1423 N N . LYS A 1 186 ? 10.046 -14.009 -3.523 1.00 69.88 186 LYS A N 1
ATOM 1424 C CA . LYS A 1 186 ? 9.546 -15.331 -3.939 1.00 69.88 186 LYS A CA 1
ATOM 1425 C C . LYS A 1 186 ? 8.233 -15.233 -4.707 1.00 69.88 186 LYS A C 1
ATOM 1427 O O . LYS A 1 186 ? 7.237 -14.767 -4.156 1.00 69.88 186 LYS A O 1
ATOM 1432 N N . PHE A 1 187 ? 8.216 -15.757 -5.931 1.00 70.81 187 PHE A N 1
ATOM 1433 C CA . PHE A 1 187 ? 7.029 -15.850 -6.788 1.00 70.81 187 PHE A CA 1
ATOM 1434 C C . PHE A 1 187 ? 6.370 -14.491 -7.052 1.00 70.81 187 PHE A C 1
ATOM 1436 O O . PHE A 1 187 ? 5.156 -14.347 -6.917 1.00 70.81 187 PHE A O 1
ATOM 1443 N N . CYS A 1 188 ? 7.168 -13.475 -7.386 1.00 69.56 188 CYS A N 1
ATOM 1444 C CA . CYS A 1 188 ? 6.645 -12.149 -7.717 1.00 69.56 188 CYS A CA 1
ATOM 1445 C C . CYS A 1 188 ? 6.805 -11.823 -9.203 1.00 69.56 188 CYS A C 1
ATOM 1447 O O . CYS A 1 188 ? 7.780 -12.229 -9.833 1.00 69.56 188 CYS A O 1
ATOM 1449 N N . GLU A 1 189 ? 5.878 -11.033 -9.740 1.00 72.88 189 GLU A N 1
ATOM 1450 C CA . GLU A 1 189 ? 6.028 -10.334 -11.018 1.00 72.88 189 GLU A CA 1
ATOM 1451 C C . GLU A 1 189 ? 6.229 -8.844 -10.744 1.00 72.88 189 GLU A C 1
ATOM 1453 O O . GLU A 1 189 ? 5.447 -8.231 -10.019 1.00 72.88 189 GLU A O 1
ATOM 1458 N N . ILE A 1 190 ? 7.275 -8.257 -11.306 1.00 75.56 190 ILE A N 1
ATOM 1459 C CA . ILE A 1 190 ? 7.614 -6.848 -11.133 1.00 75.56 190 ILE A CA 1
ATOM 1460 C C . ILE A 1 190 ? 7.631 -6.219 -12.519 1.00 75.56 190 ILE A C 1
ATOM 1462 O O . ILE A 1 190 ? 8.389 -6.665 -13.369 1.00 75.56 190 ILE A O 1
ATOM 1466 N N . ASP A 1 191 ? 6.787 -5.219 -12.743 1.00 75.75 191 ASP A N 1
ATOM 1467 C CA . ASP A 1 191 ? 6.652 -4.484 -14.000 1.00 75.75 191 ASP A CA 1
ATOM 1468 C C . ASP A 1 191 ? 7.071 -3.027 -13.772 1.00 75.75 191 ASP A C 1
ATOM 1470 O O . ASP A 1 191 ? 6.437 -2.320 -12.986 1.00 75.75 191 ASP A O 1
ATOM 1474 N N . VAL A 1 192 ? 8.153 -2.586 -14.412 1.00 74.94 192 VAL A N 1
ATOM 1475 C CA . VAL A 1 192 ? 8.693 -1.228 -14.269 1.00 74.94 192 VAL A CA 1
ATOM 1476 C C . 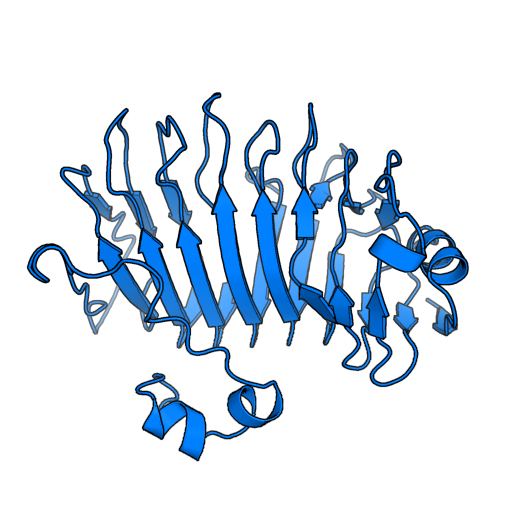VAL A 1 192 ? 8.789 -0.577 -15.643 1.00 74.94 192 VAL A C 1
ATOM 1478 O O . VAL A 1 192 ? 9.508 -1.054 -16.516 1.00 74.94 192 VAL A O 1
ATOM 1481 N N . TYR A 1 193 ? 8.092 0.541 -15.830 1.00 74.56 193 TYR A N 1
ATOM 1482 C CA . TYR A 1 193 ? 8.081 1.282 -17.090 1.00 74.56 193 TYR A CA 1
ATOM 1483 C C . TYR A 1 193 ? 8.857 2.604 -16.983 1.00 74.56 193 TYR A C 1
ATOM 1485 O O . TYR A 1 193 ? 8.487 3.474 -16.187 1.00 74.56 193 TYR A O 1
ATOM 1493 N N . MET A 1 194 ? 9.926 2.740 -17.785 1.00 71.06 194 MET A N 1
ATOM 1494 C CA . MET A 1 194 ? 10.902 3.845 -17.752 1.00 71.06 194 MET A CA 1
ATOM 1495 C C . MET A 1 194 ? 11.311 4.338 -19.164 1.00 71.06 194 MET A C 1
ATOM 1497 O O . MET A 1 194 ? 12.452 4.150 -19.579 1.00 71.06 194 MET A O 1
ATOM 1501 N N . PRO A 1 195 ? 10.419 4.974 -19.940 1.00 60.72 195 PRO A N 1
ATOM 1502 C CA . PRO A 1 195 ? 10.670 5.257 -21.359 1.00 60.72 195 PRO A CA 1
ATOM 1503 C C . PRO A 1 195 ? 11.618 6.433 -21.681 1.00 60.72 195 PRO A C 1
ATOM 1505 O O . PRO A 1 195 ? 12.067 6.512 -22.821 1.00 60.72 195 PRO A O 1
ATOM 1508 N N . GLN A 1 196 ? 11.907 7.376 -20.767 1.00 57.25 196 GLN A N 1
ATOM 1509 C CA . GLN A 1 196 ? 12.732 8.565 -21.072 1.00 57.25 196 GLN A CA 1
ATOM 1510 C C . GLN A 1 196 ? 13.769 8.871 -19.976 1.00 57.25 196 GLN A C 1
ATOM 1512 O O . GLN A 1 196 ? 13.468 8.845 -18.785 1.00 57.25 196 GLN A O 1
ATOM 1517 N N . LEU A 1 197 ? 15.010 9.156 -20.390 1.00 54.56 197 LEU A N 1
ATOM 1518 C CA . LEU A 1 197 ? 16.171 9.355 -19.518 1.00 54.56 197 LEU A CA 1
ATOM 1519 C C . LEU A 1 197 ? 16.305 10.798 -19.005 1.00 54.56 197 LEU A C 1
ATOM 1521 O O . LEU A 1 197 ? 16.526 11.724 -19.781 1.00 54.56 197 LEU A O 1
ATOM 1525 N N . ALA A 1 198 ? 16.371 10.943 -17.682 1.00 48.19 198 ALA A N 1
ATOM 1526 C CA . ALA A 1 198 ? 17.269 11.906 -17.028 1.00 48.19 198 ALA A CA 1
ATOM 1527 C C . ALA A 1 198 ? 18.295 11.227 -16.080 1.00 48.19 198 ALA A C 1
ATOM 1529 O O . ALA A 1 198 ? 18.966 11.899 -15.302 1.00 48.19 198 ALA A O 1
ATOM 1530 N N . ALA A 1 199 ? 18.450 9.905 -16.252 1.00 50.53 199 ALA A N 1
ATOM 1531 C CA . ALA A 1 199 ? 19.516 9.001 -15.807 1.00 50.53 199 ALA A CA 1
ATOM 1532 C C . ALA A 1 199 ? 19.695 8.686 -14.313 1.00 50.53 199 ALA A C 1
ATOM 1534 O O . ALA A 1 199 ? 20.237 9.487 -13.561 1.00 50.53 199 ALA A O 1
ATOM 1535 N N . GLY A 1 200 ? 19.525 7.396 -13.991 1.00 56.12 200 GLY A N 1
ATOM 1536 C CA . GLY A 1 200 ? 20.568 6.606 -13.331 1.00 56.12 200 GLY A CA 1
ATOM 1537 C C . GLY A 1 200 ? 20.027 5.295 -12.749 1.00 56.12 200 GLY A C 1
ATOM 1538 O O . GLY A 1 200 ? 18.979 5.272 -12.129 1.00 56.12 200 GLY A O 1
ATOM 1539 N N . GLU A 1 201 ? 20.707 4.186 -13.013 1.00 61.72 201 GLU A N 1
ATOM 1540 C CA . GLU A 1 201 ? 20.696 2.938 -12.231 1.00 61.72 201 GLU A CA 1
ATOM 1541 C C . GLU A 1 201 ? 19.341 2.281 -11.874 1.00 61.72 201 GLU A C 1
ATOM 1543 O O . GLU A 1 201 ? 18.647 2.691 -10.940 1.00 61.72 201 GLU A O 1
ATOM 1548 N N . LEU A 1 202 ? 19.052 1.140 -12.512 1.00 65.88 202 LEU A N 1
ATOM 1549 C CA . LEU A 1 202 ? 18.166 0.119 -11.946 1.00 65.88 202 LEU A CA 1
ATOM 1550 C C . LEU A 1 202 ? 19.010 -0.850 -11.107 1.00 65.88 202 LEU A C 1
ATOM 1552 O O . LEU A 1 202 ? 19.820 -1.596 -11.658 1.00 65.88 202 LEU A O 1
ATOM 1556 N N . ASN A 1 203 ? 18.817 -0.826 -9.788 1.00 65.00 203 ASN A N 1
ATOM 1557 C CA . ASN A 1 203 ? 19.492 -1.716 -8.845 1.00 65.00 203 ASN A CA 1
ATOM 1558 C C . ASN A 1 203 ? 18.567 -2.859 -8.445 1.00 65.00 203 ASN A C 1
ATOM 1560 O O . ASN A 1 203 ? 17.514 -2.603 -7.861 1.00 65.00 203 ASN A O 1
ATOM 1564 N N . VAL A 1 204 ? 18.966 -4.102 -8.717 1.00 64.06 204 VAL A N 1
ATOM 1565 C CA . VAL A 1 204 ? 18.155 -5.278 -8.384 1.00 64.06 204 VAL A CA 1
ATOM 1566 C C . VAL A 1 204 ? 18.971 -6.330 -7.643 1.00 64.06 204 VAL A C 1
ATOM 1568 O O . VAL A 1 204 ? 20.043 -6.716 -8.103 1.00 64.06 204 VAL A O 1
ATOM 1571 N N . SER A 1 205 ? 18.448 -6.815 -6.514 1.00 63.78 205 SER A N 1
ATOM 1572 C CA . SER A 1 205 ? 19.072 -7.854 -5.680 1.00 63.78 205 SER A CA 1
ATOM 1573 C C . SER A 1 205 ? 18.096 -9.000 -5.384 1.00 63.78 205 SER A C 1
ATOM 1575 O O . SER A 1 205 ? 16.888 -8.784 -5.307 1.00 63.78 205 SER A O 1
ATOM 1577 N N . ASN A 1 206 ? 18.621 -10.218 -5.212 1.00 62.12 206 ASN A N 1
ATOM 1578 C CA . ASN A 1 206 ? 17.915 -11.413 -4.713 1.00 62.12 206 ASN A CA 1
ATOM 1579 C C . ASN A 1 206 ? 16.563 -11.746 -5.385 1.00 62.12 206 ASN A C 1
ATOM 1581 O O . ASN A 1 206 ? 15.575 -12.061 -4.719 1.00 62.12 206 ASN A O 1
ATOM 1585 N N . LEU A 1 207 ? 16.518 -11.745 -6.721 1.00 61.44 207 LEU A N 1
ATOM 1586 C CA . LEU A 1 207 ? 15.345 -12.159 -7.511 1.00 61.44 207 LEU A CA 1
ATOM 1587 C C . LEU A 1 207 ? 15.207 -13.683 -7.690 1.00 61.44 207 LEU A C 1
ATOM 1589 O O . LEU A 1 207 ? 14.701 -14.127 -8.719 1.00 61.44 207 LEU A O 1
ATOM 1593 N N . SER A 1 208 ? 15.642 -14.504 -6.734 1.00 56.00 208 SER A N 1
ATOM 1594 C CA . SER A 1 208 ? 15.777 -15.963 -6.921 1.00 56.00 208 SER A CA 1
ATOM 1595 C C . SER A 1 208 ? 14.477 -16.731 -7.227 1.00 56.00 208 SER A C 1
ATOM 1597 O O . SER A 1 208 ? 14.522 -17.936 -7.432 1.00 56.00 208 SER A O 1
ATOM 1599 N N . ALA A 1 209 ? 13.321 -16.067 -7.319 1.00 63.38 209 ALA A N 1
ATOM 1600 C CA . ALA A 1 209 ? 12.094 -16.622 -7.893 1.00 63.38 209 ALA A CA 1
ATOM 1601 C C . ALA A 1 209 ? 11.134 -15.523 -8.391 1.00 63.38 209 ALA A C 1
ATOM 1603 O O . ALA A 1 209 ? 9.918 -15.631 -8.218 1.00 63.38 209 ALA A O 1
ATOM 1604 N N . CYS A 1 210 ? 11.659 -14.423 -8.941 1.00 61.16 210 CYS A N 1
ATOM 1605 C CA . CYS A 1 210 ? 10.846 -13.281 -9.364 1.00 61.16 210 CYS A CA 1
ATOM 1606 C C . CYS A 1 210 ? 11.082 -12.921 -10.835 1.00 61.16 210 CYS A C 1
ATOM 1608 O O . CYS A 1 210 ? 12.207 -12.951 -11.331 1.00 61.16 210 CYS A O 1
ATOM 1610 N N . LYS A 1 211 ? 9.996 -12.587 -11.536 1.00 66.06 211 LYS A N 1
ATOM 1611 C CA . LYS A 1 211 ? 10.001 -12.150 -12.933 1.00 66.06 211 LYS A CA 1
ATOM 1612 C C . LYS A 1 211 ? 10.074 -10.631 -12.976 1.00 66.06 211 LYS A C 1
ATOM 1614 O O . LYS A 1 211 ? 9.263 -9.964 -12.337 1.00 66.06 211 LYS A O 1
ATOM 1619 N N . LEU A 1 212 ? 11.017 -10.104 -13.745 1.00 67.38 212 LEU A N 1
ATOM 1620 C CA . LEU A 1 212 ? 11.168 -8.675 -13.983 1.00 67.38 212 LEU A CA 1
ATOM 1621 C C . LEU A 1 212 ? 10.761 -8.369 -15.435 1.00 67.38 212 LEU A C 1
ATOM 1623 O O . LEU A 1 212 ? 11.278 -8.979 -16.373 1.00 67.38 212 LEU A O 1
ATOM 1627 N N . LEU A 1 213 ? 9.784 -7.478 -15.586 1.00 67.38 213 LEU A N 1
ATOM 1628 C CA . LEU A 1 213 ? 9.170 -7.008 -16.823 1.00 67.38 213 LEU A CA 1
ATOM 1629 C C . LEU A 1 213 ? 9.330 -5.490 -16.914 1.00 67.38 213 LEU A C 1
ATOM 1631 O O . LEU A 1 213 ? 9.239 -4.796 -15.900 1.00 67.38 213 LEU A O 1
ATOM 1635 N N . GLY A 1 214 ? 9.532 -4.964 -18.117 1.00 64.06 214 GLY A N 1
ATOM 1636 C CA . GLY A 1 214 ? 9.574 -3.521 -18.301 1.00 64.06 214 GLY A CA 1
ATOM 1637 C C . GLY A 1 214 ? 10.085 -3.080 -19.662 1.00 64.06 214 GLY A C 1
ATOM 1638 O O . GLY A 1 214 ? 10.704 -3.858 -20.397 1.00 64.06 214 GLY A O 1
ATOM 1639 N N . GLY A 1 215 ? 9.785 -1.823 -19.984 1.00 63.56 215 GLY A N 1
ATOM 1640 C CA . GLY A 1 215 ? 10.453 -1.059 -21.036 1.00 63.56 215 GLY A CA 1
ATOM 1641 C C . GLY A 1 215 ? 11.450 -0.132 -20.357 1.00 63.56 215 GLY A C 1
ATOM 1642 O O . GLY A 1 215 ? 11.035 0.744 -19.590 1.00 63.56 215 GLY A O 1
ATOM 1643 N N . TYR A 1 216 ? 12.742 -0.381 -20.562 1.00 58.81 216 TYR A N 1
ATOM 1644 C CA . TYR A 1 216 ? 13.802 0.203 -19.729 1.00 58.81 216 TYR A CA 1
ATOM 1645 C C . TYR A 1 216 ? 14.593 1.317 -20.412 1.00 58.81 216 TYR A C 1
ATOM 1647 O O . TYR A 1 216 ? 15.400 1.966 -19.747 1.00 58.81 216 TYR A O 1
ATOM 1655 N N . GLY A 1 217 ? 14.372 1.557 -21.707 1.00 58.38 217 GLY A N 1
ATOM 1656 C CA . GLY A 1 217 ? 15.196 2.493 -22.475 1.00 58.38 217 GLY A CA 1
ATOM 1657 C C . GLY A 1 217 ? 16.698 2.200 -22.316 1.00 58.38 217 GLY A C 1
ATOM 1658 O O . GLY A 1 217 ? 17.093 1.077 -22.005 1.00 58.38 217 GLY A O 1
ATOM 1659 N N . ASP A 1 218 ? 17.549 3.219 -22.459 1.00 53.94 218 ASP A N 1
ATOM 1660 C CA . ASP A 1 218 ? 19.011 3.086 -22.313 1.00 53.94 218 ASP A CA 1
ATOM 1661 C C . ASP A 1 218 ? 19.482 3.044 -20.834 1.00 53.94 218 ASP A C 1
ATOM 1663 O O . ASP A 1 218 ? 20.509 3.625 -20.472 1.00 53.94 218 ASP A O 1
ATOM 1667 N N . ALA A 1 219 ? 18.727 2.415 -19.927 1.00 57.00 219 ALA A N 1
ATOM 1668 C CA . ALA A 1 219 ? 19.089 2.357 -18.511 1.00 57.00 219 ALA A CA 1
ATOM 1669 C C . ALA A 1 219 ? 20.389 1.565 -18.267 1.00 57.00 219 ALA A C 1
ATOM 1671 O O . ALA A 1 219 ? 20.525 0.408 -18.669 1.00 57.00 219 ALA A O 1
ATOM 1672 N N . THR A 1 220 ? 21.328 2.142 -17.507 1.00 52.22 220 THR A N 1
ATOM 1673 C CA . THR A 1 220 ? 22.474 1.388 -16.979 1.00 52.22 220 THR A CA 1
ATOM 1674 C C . THR A 1 220 ? 21.990 0.421 -15.901 1.00 52.22 220 THR A C 1
ATOM 1676 O O . THR A 1 220 ? 21.546 0.833 -14.825 1.00 52.22 220 THR A O 1
ATOM 1679 N N . PHE A 1 221 ? 22.073 -0.873 -16.193 1.00 57.66 221 PHE A N 1
ATOM 1680 C CA . PHE A 1 221 ? 21.654 -1.932 -15.285 1.00 57.66 221 PHE A CA 1
ATOM 1681 C C . PHE A 1 221 ? 22.777 -2.303 -14.310 1.00 57.66 221 PHE A C 1
ATOM 1683 O O . PHE A 1 221 ? 23.860 -2.710 -14.733 1.00 57.66 221 PHE A O 1
ATOM 1690 N N . TYR A 1 222 ? 22.503 -2.211 -13.006 1.00 50.09 222 TYR A N 1
ATOM 1691 C CA . TYR A 1 222 ? 23.384 -2.703 -11.948 1.00 50.09 222 TYR A CA 1
ATOM 1692 C C . TYR A 1 222 ? 22.668 -3.826 -11.188 1.00 50.09 222 TYR A C 1
ATOM 1694 O O . TYR A 1 222 ? 21.846 -3.589 -10.307 1.00 50.09 222 TYR A O 1
ATOM 1702 N N . ALA A 1 223 ? 22.977 -5.079 -11.521 1.00 52.81 223 ALA A N 1
ATOM 1703 C CA . ALA A 1 223 ? 22.621 -6.205 -10.663 1.00 52.81 223 ALA A CA 1
ATOM 1704 C C . ALA A 1 223 ? 23.755 -6.445 -9.668 1.00 52.81 223 ALA A C 1
ATOM 1706 O O . ALA A 1 223 ? 24.833 -6.895 -10.057 1.00 52.81 223 ALA A O 1
ATOM 1707 N N . ASP A 1 224 ? 23.507 -6.176 -8.387 1.00 45.50 224 ASP A N 1
ATOM 1708 C CA . ASP A 1 224 ? 24.383 -6.665 -7.328 1.00 45.50 224 ASP A CA 1
ATOM 1709 C C . ASP A 1 224 ? 24.045 -8.141 -7.092 1.00 45.50 224 ASP A C 1
ATOM 1711 O O . ASP A 1 224 ? 23.091 -8.498 -6.394 1.00 45.50 224 ASP A O 1
ATOM 1715 N N . SER A 1 225 ? 24.780 -9.025 -7.769 1.00 41.34 225 SER A N 1
ATOM 1716 C CA . SER A 1 225 ? 24.681 -10.468 -7.579 1.00 41.34 225 SER A CA 1
ATOM 1717 C C . SER A 1 225 ? 25.389 -10.860 -6.280 1.00 41.34 225 SER A C 1
ATOM 1719 O O . SER A 1 225 ? 26.437 -11.513 -6.297 1.00 41.34 225 SER A O 1
ATOM 1721 N N . ALA A 1 226 ? 24.828 -10.460 -5.142 1.00 34.38 226 ALA A N 1
ATOM 1722 C CA . ALA A 1 226 ? 25.268 -10.930 -3.840 1.00 34.38 226 ALA A CA 1
ATOM 1723 C C . ALA A 1 226 ? 24.876 -12.411 -3.675 1.00 34.38 226 ALA A C 1
ATOM 1725 O O . ALA A 1 226 ? 23.846 -12.764 -3.118 1.00 34.38 226 ALA A O 1
ATOM 1726 N N . SER A 1 227 ? 25.748 -13.282 -4.183 1.00 33.47 227 SER A N 1
ATOM 1727 C CA . SER A 1 227 ? 25.975 -14.666 -3.757 1.00 33.47 227 SER A CA 1
ATOM 1728 C C . SER A 1 227 ? 24.805 -15.677 -3.793 1.00 33.47 227 SER A C 1
ATOM 1730 O O . SER A 1 227 ? 23.923 -15.691 -2.947 1.00 33.47 227 SER A O 1
ATOM 1732 N N . GLN A 1 228 ? 25.004 -16.678 -4.658 1.00 32.94 228 GLN A N 1
ATOM 1733 C CA . GLN A 1 228 ? 24.659 -18.099 -4.490 1.00 32.94 228 GLN A CA 1
ATOM 1734 C C . GLN A 1 228 ? 23.318 -18.634 -5.036 1.00 32.94 228 GLN A C 1
ATOM 1736 O O . GLN A 1 228 ? 22.258 -18.593 -4.427 1.00 32.94 228 GLN A O 1
ATOM 1741 N N . THR A 1 229 ? 23.514 -19.351 -6.150 1.00 33.31 229 THR A N 1
ATOM 1742 C CA . THR A 1 229 ? 22.916 -20.638 -6.538 1.00 33.31 229 THR A CA 1
ATOM 1743 C C . THR A 1 229 ? 21.496 -20.680 -7.109 1.00 33.31 229 THR A C 1
ATOM 1745 O O . THR A 1 229 ? 20.517 -20.742 -6.382 1.00 33.31 229 THR A O 1
ATOM 1748 N N . ARG A 1 230 ? 21.503 -20.910 -8.434 1.00 33.56 230 ARG A N 1
ATOM 1749 C CA . ARG A 1 230 ? 20.549 -21.646 -9.284 1.00 33.56 230 ARG A CA 1
ATOM 1750 C C . ARG A 1 230 ? 19.250 -20.912 -9.634 1.00 33.56 230 ARG A C 1
ATOM 1752 O O . ARG A 1 230 ? 18.455 -20.584 -8.775 1.00 33.56 230 ARG A O 1
ATOM 1759 N N . GLU A 1 231 ? 19.082 -20.766 -10.950 1.00 35.81 231 GLU A N 1
ATOM 1760 C CA . GLU A 1 231 ? 17.992 -20.111 -11.683 1.00 35.81 231 GLU A CA 1
ATOM 1761 C C . GLU A 1 231 ? 18.098 -18.581 -11.721 1.00 35.81 231 GLU A C 1
ATOM 1763 O O . GLU A 1 231 ? 17.768 -17.857 -10.788 1.00 35.81 231 GLU A O 1
ATOM 1768 N N . PHE A 1 232 ? 18.623 -18.085 -12.846 1.00 35.12 232 PHE A N 1
ATOM 1769 C CA . PHE A 1 232 ? 18.563 -16.667 -13.173 1.00 35.12 232 PHE A CA 1
ATOM 1770 C C . PHE A 1 232 ? 17.090 -16.246 -13.301 1.00 35.12 232 PHE A C 1
ATOM 1772 O O . PHE A 1 232 ? 16.314 -16.979 -13.924 1.00 35.12 232 PHE A O 1
ATOM 1779 N N . PRO A 1 233 ? 16.694 -15.065 -12.793 1.00 41.41 233 PRO A N 1
ATOM 1780 C CA . PRO A 1 233 ? 15.410 -14.487 -13.158 1.00 41.41 233 PRO A CA 1
ATOM 1781 C C . PRO A 1 233 ? 15.349 -14.365 -14.683 1.00 41.41 233 PRO A C 1
ATOM 1783 O O . PRO A 1 233 ? 16.298 -13.907 -15.323 1.00 41.41 233 PRO A O 1
ATOM 1786 N N . SER A 1 234 ? 14.236 -14.784 -15.284 1.00 38.78 234 SER A N 1
ATOM 1787 C CA . SER A 1 234 ? 13.981 -14.485 -16.692 1.00 38.78 234 SER A CA 1
ATOM 1788 C C . SER A 1 234 ? 13.692 -12.988 -16.802 1.00 38.78 234 SER A C 1
ATOM 1790 O O . SER A 1 234 ? 12.575 -12.546 -16.531 1.00 38.78 234 SER A O 1
ATOM 1792 N N . ILE A 1 235 ? 14.722 -12.204 -17.113 1.00 38.94 235 ILE A N 1
ATOM 1793 C CA . ILE A 1 235 ? 14.588 -10.786 -17.444 1.00 38.94 235 ILE A CA 1
ATOM 1794 C C . ILE A 1 235 ? 14.079 -10.726 -18.882 1.00 38.94 235 ILE A C 1
ATOM 1796 O O . ILE A 1 235 ? 14.773 -11.155 -19.804 1.00 38.94 235 ILE A O 1
ATOM 1800 N N . TYR A 1 236 ? 12.865 -10.216 -19.074 1.00 39.88 236 TYR A N 1
ATOM 1801 C CA . TYR A 1 236 ? 12.326 -9.960 -20.406 1.00 39.88 236 TYR A CA 1
ATOM 1802 C C . TYR A 1 236 ? 12.429 -8.461 -20.682 1.00 39.88 236 TYR A C 1
ATOM 1804 O O . TYR A 1 236 ? 11.648 -7.675 -20.147 1.00 39.88 236 TYR A O 1
ATOM 1812 N N . LEU A 1 237 ? 13.400 -8.073 -21.511 1.00 34.38 237 LEU A N 1
ATOM 1813 C CA . LEU A 1 237 ? 13.455 -6.735 -22.098 1.00 34.38 237 LEU A CA 1
ATOM 1814 C C . LEU A 1 237 ? 12.332 -6.643 -23.135 1.00 34.38 237 LEU A C 1
ATOM 1816 O O . LEU A 1 237 ? 12.342 -7.377 -24.125 1.00 34.38 237 LEU A O 1
ATOM 1820 N N . THR A 1 238 ? 11.333 -5.796 -22.888 1.00 42.44 238 THR A N 1
ATOM 1821 C CA . THR A 1 238 ? 10.179 -5.648 -23.797 1.00 42.44 238 THR A CA 1
ATOM 1822 C C . THR A 1 238 ? 10.368 -4.554 -24.845 1.00 42.44 238 THR A C 1
ATOM 1824 O O . THR A 1 238 ? 9.439 -4.266 -25.596 1.00 42.44 238 THR A O 1
ATOM 1827 N N . ASP A 1 239 ? 11.589 -4.029 -24.984 1.00 34.47 239 ASP A N 1
ATOM 1828 C CA . ASP A 1 239 ? 11.963 -2.968 -25.935 1.00 34.47 239 ASP A CA 1
ATOM 1829 C C . ASP A 1 239 ? 11.775 -3.369 -27.423 1.00 34.47 239 ASP A C 1
ATOM 1831 O O . ASP A 1 239 ? 12.013 -2.573 -28.326 1.00 34.47 239 ASP A O 1
ATOM 1835 N N . ALA A 1 240 ? 11.320 -4.598 -27.697 1.00 34.50 240 ALA A N 1
ATOM 1836 C CA . ALA A 1 240 ? 10.992 -5.122 -29.023 1.00 34.50 240 ALA A CA 1
ATOM 1837 C C . ALA A 1 240 ? 9.480 -5.193 -29.333 1.00 34.50 240 ALA A C 1
ATOM 1839 O O . ALA A 1 240 ? 9.104 -5.795 -30.340 1.00 34.50 240 ALA A O 1
ATOM 1840 N N . LEU A 1 241 ? 8.597 -4.623 -28.503 1.00 33.72 241 LEU A N 1
ATOM 1841 C CA . LEU A 1 241 ? 7.180 -4.492 -28.859 1.00 33.72 241 LEU A CA 1
ATOM 1842 C C . LEU A 1 241 ? 6.940 -3.130 -29.538 1.00 33.72 241 LEU A C 1
ATOM 1844 O O . LEU A 1 241 ? 7.004 -2.105 -28.864 1.00 33.72 241 LEU A O 1
ATOM 1848 N N . PRO A 1 242 ? 6.691 -3.100 -30.862 1.00 28.67 242 PRO A N 1
ATOM 1849 C CA . PRO A 1 242 ? 6.578 -1.859 -31.621 1.00 28.67 242 PRO A CA 1
ATOM 1850 C C . PRO A 1 242 ? 5.369 -1.031 -31.164 1.00 28.67 242 PRO A C 1
ATOM 1852 O O . PRO A 1 242 ? 4.254 -1.545 -31.138 1.00 28.67 242 PRO A O 1
ATOM 1855 N N . ASP A 1 243 ? 5.622 0.235 -30.814 1.00 34.03 243 ASP A N 1
ATOM 1856 C CA . ASP A 1 243 ? 4.762 1.437 -30.850 1.00 34.03 243 ASP A CA 1
ATOM 1857 C C . ASP A 1 243 ? 3.268 1.348 -30.457 1.00 34.03 243 ASP A C 1
ATOM 1859 O O . ASP A 1 243 ? 2.489 2.248 -30.766 1.00 34.03 243 ASP A O 1
ATOM 1863 N N . ALA A 1 244 ? 2.833 0.319 -29.731 1.00 31.39 244 ALA A N 1
ATOM 1864 C CA . ALA A 1 244 ? 1.427 0.149 -29.363 1.00 31.39 244 ALA A CA 1
ATOM 1865 C C . ALA A 1 244 ? 1.255 -0.484 -27.976 1.00 31.39 244 ALA A C 1
ATOM 1867 O O . ALA A 1 244 ? 0.725 -1.586 -27.834 1.00 31.39 244 ALA A O 1
ATOM 1868 N N . VAL A 1 245 ? 1.660 0.228 -26.924 1.00 36.34 245 VAL A N 1
ATOM 1869 C CA . VAL A 1 245 ? 1.142 -0.031 -25.570 1.00 36.34 245 VAL A CA 1
ATOM 1870 C C . VAL A 1 245 ? 0.667 1.278 -24.943 1.00 36.34 245 VAL A C 1
ATOM 1872 O O . VAL A 1 245 ? 1.047 1.663 -23.843 1.00 36.34 245 VAL A O 1
ATOM 1875 N N . ASP A 1 246 ? -0.204 1.961 -25.678 1.00 34.34 246 ASP A N 1
ATOM 1876 C CA . ASP A 1 246 ? -1.128 2.927 -25.103 1.00 34.34 246 ASP A CA 1
ATOM 1877 C C . ASP A 1 246 ? -2.289 2.150 -24.444 1.00 34.34 246 ASP A C 1
ATOM 1879 O O . ASP A 1 246 ? -2.978 1.353 -25.085 1.00 34.34 246 ASP A O 1
ATOM 1883 N N . GLY A 1 247 ? -2.448 2.300 -23.128 1.00 31.77 247 GLY A N 1
ATOM 1884 C CA . GLY A 1 247 ? -3.683 2.056 -22.365 1.00 31.77 247 GLY A CA 1
ATOM 1885 C C . GLY A 1 247 ? -4.325 0.655 -22.267 1.00 31.77 247 GLY A C 1
ATOM 1886 O O . GLY A 1 247 ? -5.132 0.461 -21.359 1.00 31.77 247 GLY A O 1
ATOM 1887 N N . GLN A 1 248 ? -4.027 -0.337 -23.116 1.00 31.08 248 GLN A N 1
ATOM 1888 C CA . GLN A 1 248 ? -4.904 -1.525 -23.258 1.00 31.08 248 GLN A CA 1
ATOM 1889 C C . GLN A 1 248 ? -4.497 -2.822 -22.530 1.00 31.08 248 GLN A C 1
ATOM 1891 O O . GLN A 1 248 ? -5.272 -3.777 -22.525 1.00 31.08 248 GLN A O 1
ATOM 1896 N N . TYR A 1 249 ? -3.358 -2.881 -21.833 1.00 33.00 249 TYR A N 1
ATOM 1897 C CA . TYR A 1 249 ? -2.946 -4.095 -21.093 1.00 33.00 249 TYR A CA 1
ATOM 1898 C C . TYR A 1 249 ? -3.234 -4.051 -19.582 1.00 33.00 249 TYR A C 1
ATOM 1900 O O . TYR A 1 249 ? -2.604 -4.750 -18.785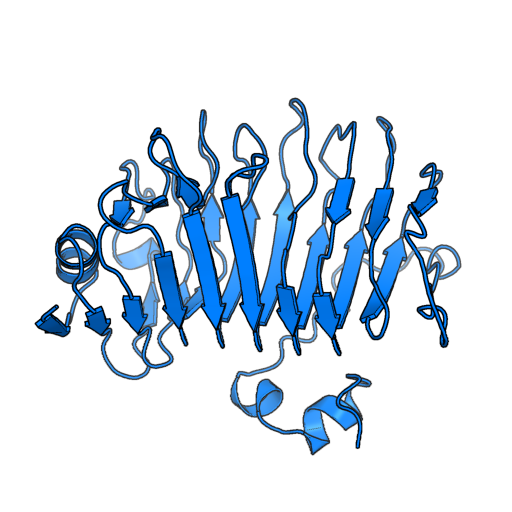 1.00 33.00 249 TYR A O 1
ATOM 1908 N N . MET A 1 250 ? -4.231 -3.266 -19.168 1.00 31.94 250 MET A N 1
ATOM 1909 C CA . MET A 1 250 ? -4.804 -3.356 -17.825 1.00 31.94 250 MET A CA 1
ATOM 1910 C C . MET A 1 250 ? -5.684 -4.607 -17.717 1.00 31.94 250 MET A C 1
ATOM 1912 O O . MET A 1 250 ? -6.861 -4.583 -18.063 1.00 31.94 250 MET A O 1
ATOM 1916 N N . ARG A 1 251 ? -5.146 -5.711 -17.192 1.00 39.12 251 ARG A N 1
ATOM 1917 C CA . ARG A 1 251 ? -5.996 -6.759 -16.609 1.00 39.12 251 ARG A CA 1
ATOM 1918 C C . ARG A 1 251 ? -6.096 -6.519 -15.112 1.00 39.12 251 ARG A C 1
ATOM 1920 O O . ARG A 1 251 ? -5.269 -7.010 -14.345 1.00 39.12 251 ARG A O 1
ATOM 1927 N N . CYS A 1 252 ? -7.095 -5.737 -14.713 1.00 38.12 252 CYS A N 1
ATOM 1928 C CA . CYS A 1 252 ? -7.554 -5.713 -13.331 1.00 38.12 252 CYS A CA 1
ATOM 1929 C C . CYS A 1 252 ? -7.997 -7.134 -12.979 1.00 38.12 252 CYS A C 1
ATOM 1931 O O . CYS A 1 252 ? -8.927 -7.657 -13.589 1.00 38.12 252 CYS A O 1
ATOM 1933 N N . VAL A 1 253 ? -7.296 -7.774 -12.045 1.00 40.88 253 VAL A N 1
ATOM 1934 C CA . VAL A 1 253 ? -7.742 -9.047 -11.486 1.00 40.88 253 VAL A CA 1
ATOM 1935 C C . VAL A 1 253 ? -8.588 -8.749 -10.259 1.00 40.88 253 VAL A C 1
ATOM 1937 O O . VAL A 1 253 ? -8.187 -7.966 -9.396 1.00 40.88 253 VAL A O 1
ATOM 1940 N N . THR A 1 254 ? -9.782 -9.325 -10.194 1.00 45.69 254 THR A N 1
ATOM 1941 C CA . THR A 1 254 ? -10.613 -9.247 -8.993 1.00 45.69 254 THR A CA 1
ATOM 1942 C C . THR A 1 254 ? -9.908 -9.955 -7.835 1.00 45.69 254 THR A C 1
ATOM 1944 O O . THR A 1 254 ? -8.986 -10.750 -8.023 1.00 45.69 254 THR A O 1
ATOM 1947 N N . ARG A 1 255 ? -10.324 -9.690 -6.596 1.00 46.84 255 ARG A N 1
ATOM 1948 C CA . ARG A 1 255 ? -9.739 -10.383 -5.441 1.00 46.84 255 ARG A CA 1
ATOM 1949 C C . ARG A 1 255 ? -10.010 -11.895 -5.480 1.00 46.84 255 ARG A C 1
ATOM 1951 O O . ARG A 1 255 ? -9.127 -12.662 -5.110 1.00 46.84 255 ARG A O 1
ATOM 1958 N N . ASP A 1 256 ? -11.170 -12.317 -5.988 1.00 53.84 256 ASP A N 1
ATOM 1959 C CA . ASP A 1 256 ? -11.487 -13.737 -6.211 1.00 53.84 256 ASP A CA 1
ATOM 1960 C C . ASP A 1 256 ? -10.546 -14.353 -7.246 1.00 53.84 256 ASP A C 1
ATOM 1962 O O . ASP A 1 256 ? -9.964 -15.405 -7.012 1.00 53.84 256 ASP A O 1
ATOM 1966 N N . GLN A 1 257 ? -10.289 -13.628 -8.332 1.00 52.06 257 GLN A N 1
ATOM 1967 C CA . GLN A 1 257 ? -9.290 -13.988 -9.331 1.00 52.06 257 GLN A CA 1
ATOM 1968 C C . GLN A 1 257 ? -7.865 -14.044 -8.760 1.00 52.06 257 GLN A C 1
ATOM 1970 O O . GLN A 1 257 ? -7.084 -14.894 -9.163 1.00 52.06 257 GLN A O 1
ATOM 1975 N N . MET A 1 258 ? -7.519 -13.187 -7.795 1.00 52.38 258 MET A N 1
ATOM 1976 C CA . MET A 1 258 ? -6.229 -13.236 -7.093 1.00 52.38 258 MET A CA 1
ATOM 1977 C C . MET A 1 258 ? -6.113 -14.425 -6.120 1.00 52.38 258 MET A C 1
ATOM 1979 O O . MET A 1 258 ? -5.009 -14.798 -5.730 1.00 52.38 258 MET A O 1
ATOM 1983 N N . ARG A 1 259 ? -7.242 -15.001 -5.688 1.00 57.56 259 ARG A N 1
ATOM 1984 C CA . ARG A 1 259 ? -7.308 -16.194 -4.825 1.00 57.56 259 ARG A CA 1
ATOM 1985 C C . ARG A 1 259 ? -7.464 -17.488 -5.632 1.00 57.56 259 ARG A C 1
ATOM 1987 O O . ARG A 1 259 ? -7.203 -18.566 -5.104 1.00 57.56 259 ARG A O 1
ATOM 1994 N N . ASP A 1 260 ? -7.873 -17.382 -6.891 1.00 63.19 260 ASP A N 1
ATOM 1995 C CA . ASP A 1 260 ? -8.064 -18.498 -7.806 1.00 63.19 260 ASP A CA 1
ATOM 1996 C C . ASP A 1 260 ? -6.749 -18.851 -8.513 1.00 63.19 260 ASP A C 1
ATOM 1998 O O . ASP A 1 260 ? -6.317 -18.198 -9.464 1.00 63.19 260 ASP A O 1
ATOM 2002 N N . ALA A 1 261 ? -6.116 -19.929 -8.047 1.00 62.97 261 ALA A N 1
ATOM 2003 C CA . ALA A 1 261 ? -4.899 -20.467 -8.639 1.00 62.97 261 ALA A CA 1
ATOM 2004 C C . ALA A 1 261 ? -5.073 -20.818 -10.130 1.00 62.97 261 ALA A C 1
ATOM 2006 O O . ALA A 1 261 ? -4.196 -20.526 -10.938 1.00 62.97 261 ALA A O 1
ATOM 2007 N N . ALA A 1 262 ? -6.208 -21.393 -10.533 1.00 68.06 262 ALA A N 1
ATOM 2008 C CA . ALA A 1 262 ? -6.428 -21.748 -11.932 1.00 68.06 262 ALA A CA 1
ATOM 2009 C C . ALA A 1 262 ? -6.537 -20.492 -12.807 1.00 68.06 262 ALA A C 1
ATOM 2011 O O . ALA A 1 262 ? -5.926 -20.429 -13.876 1.00 68.06 262 ALA A O 1
ATOM 2012 N N . TYR A 1 263 ? -7.244 -19.464 -12.331 1.00 68.12 263 TYR A N 1
ATOM 2013 C CA . TYR A 1 263 ? -7.310 -18.179 -13.023 1.00 68.12 263 TYR A CA 1
ATOM 2014 C C . TYR A 1 263 ? -5.937 -17.505 -13.109 1.00 68.12 263 TYR A C 1
ATOM 2016 O O . TYR A 1 263 ? -5.537 -17.080 -14.194 1.00 68.12 263 TYR A O 1
ATOM 2024 N N . LEU A 1 264 ? -5.186 -17.447 -12.006 1.00 53.69 264 LEU A N 1
ATOM 2025 C CA . LEU A 1 264 ? -3.833 -16.893 -11.991 1.00 53.69 264 LEU A CA 1
ATOM 2026 C C . LEU A 1 264 ? -2.914 -17.635 -12.976 1.00 53.69 264 LEU A C 1
ATOM 2028 O O . LEU A 1 264 ? -2.276 -16.997 -13.814 1.00 53.69 264 LEU A O 1
ATOM 2032 N N . ALA A 1 265 ? -2.921 -18.969 -12.980 1.00 58.12 265 ALA A N 1
ATOM 2033 C CA . ALA A 1 265 ? -2.192 -19.752 -13.977 1.00 58.12 265 ALA A CA 1
ATOM 2034 C C . ALA A 1 265 ? -2.644 -19.424 -15.415 1.00 58.12 265 ALA A C 1
ATOM 2036 O O . ALA A 1 265 ? -1.805 -19.258 -16.300 1.00 58.12 265 ALA A O 1
ATOM 2037 N N . SER A 1 266 ? -3.953 -19.251 -15.649 1.00 65.88 266 SER A N 1
ATOM 2038 C CA . SER A 1 266 ? -4.516 -18.958 -16.979 1.00 65.88 266 SER A CA 1
ATOM 2039 C C . SER A 1 266 ? -4.071 -17.616 -17.571 1.00 65.88 266 SER A C 1
ATOM 2041 O O . SER A 1 266 ? -4.041 -17.459 -18.791 1.00 65.88 266 SER A O 1
ATOM 2043 N N . ILE A 1 267 ? -3.699 -16.650 -16.726 1.00 56.62 267 ILE A N 1
ATOM 2044 C CA . ILE A 1 267 ? -3.173 -15.346 -17.156 1.00 56.62 267 ILE A CA 1
ATOM 2045 C C . ILE A 1 267 ? -1.640 -15.274 -17.097 1.00 56.62 267 ILE A C 1
ATOM 2047 O O . ILE A 1 267 ? -1.077 -14.188 -17.229 1.00 56.62 267 ILE A O 1
ATOM 2051 N N . GLY A 1 268 ? -0.964 -16.414 -16.914 1.00 47.72 268 GLY A N 1
ATOM 2052 C CA . GLY A 1 268 ? 0.497 -16.515 -16.910 1.00 47.72 268 GLY A CA 1
ATOM 2053 C C . GLY A 1 268 ? 1.163 -16.094 -15.599 1.00 47.72 268 GLY A C 1
ATOM 2054 O O . GLY A 1 268 ? 2.354 -15.780 -15.597 1.00 47.72 268 GLY A O 1
ATOM 2055 N N . PHE A 1 269 ? 0.420 -16.069 -14.489 1.00 49.44 269 PHE A N 1
ATOM 2056 C CA . PHE A 1 269 ? 0.963 -15.750 -13.170 1.00 49.44 269 PHE A CA 1
ATOM 2057 C C . PHE A 1 269 ? 1.788 -16.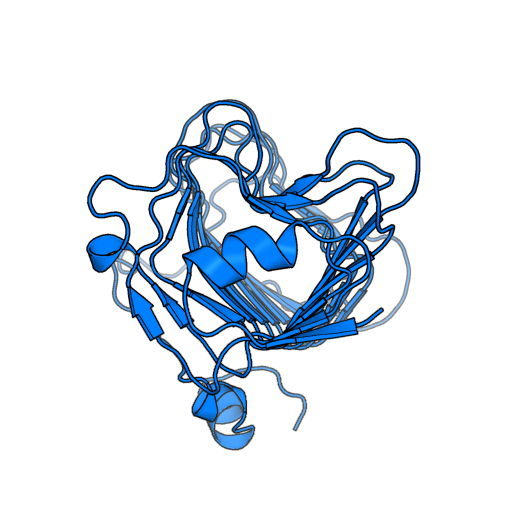938 -12.628 1.00 49.44 269 PHE A C 1
ATOM 2059 O O . PHE A 1 269 ? 1.300 -18.073 -12.643 1.00 49.44 269 PHE A O 1
ATOM 2066 N N . PRO A 1 270 ? 3.019 -16.722 -12.124 1.00 47.62 270 PRO A N 1
ATOM 2067 C CA . PRO A 1 270 ? 3.929 -17.800 -11.736 1.00 47.62 270 PRO A CA 1
ATOM 2068 C C . PRO A 1 270 ? 3.594 -18.347 -10.339 1.00 47.62 270 PRO A C 1
ATOM 2070 O O . PRO A 1 270 ? 4.287 -18.067 -9.364 1.00 47.62 270 PRO A O 1
ATOM 2073 N N . ILE A 1 271 ? 2.516 -19.123 -10.227 1.00 44.91 271 ILE A N 1
ATOM 2074 C CA . ILE A 1 271 ? 2.043 -19.670 -8.942 1.00 44.91 271 ILE A CA 1
ATOM 2075 C C . ILE A 1 271 ? 2.589 -21.065 -8.584 1.00 44.91 271 ILE A C 1
ATOM 2077 O O . ILE A 1 271 ? 2.149 -21.634 -7.592 1.00 44.91 271 ILE A O 1
ATOM 2081 N N . GLY A 1 272 ? 3.555 -21.605 -9.336 1.00 40.59 272 GLY A N 1
ATOM 2082 C CA . GLY A 1 272 ? 4.205 -22.884 -9.005 1.00 40.59 272 GLY A CA 1
ATOM 2083 C C . GLY A 1 272 ? 3.226 -24.057 -8.873 1.00 40.59 272 GLY A C 1
ATOM 2084 O O . GLY A 1 272 ? 3.235 -24.734 -7.846 1.00 40.59 272 GLY A O 1
ATOM 2085 N N . VAL A 1 273 ? 2.364 -24.240 -9.881 1.00 40.06 273 VAL A N 1
ATOM 2086 C CA . VAL A 1 273 ? 1.512 -25.438 -10.027 1.00 40.06 273 VAL A CA 1
ATOM 2087 C C . VAL A 1 273 ? 2.334 -26.700 -10.247 1.00 40.06 273 VAL A C 1
ATOM 2089 O O . VAL A 1 273 ? 3.336 -26.624 -10.993 1.00 40.06 273 VAL A O 1
#

Sequence (273 aa):
MATVNVSSWTEFAQAVGVSGDTVVLPNKAEWDMNEIYPEGYTGNITVNCSEIDGNDSTIRNLHMFGSFILGSASAEHTIRNLSLTNFVAETTTNAFFQWAYGSGRKTLTFSGCILSGLCGTKPERLAQKDDTHVLKFSRCSTNISFTTSANTFGIFPVTEAKYCRLKQNVQNSVITKVFVLFGDCKFCEIDVYMPQLAAGELNVSNLSACKLLGGYGDATFYADSASQTREFPSIYLTDALPDAVDGQYMRCVTRDQMRDAAYLASIGFPIGV